Protein 2CF5 (pdb70)

B-factor: mean 40.75, std 18.18, range [2.0, 100.0]

GO terms:
  GO:0050268 coniferyl-alcohol dehydrogenase activity (F, EXP)
  GO:0045551 cinnamyl-alcohol dehydrogenase activity (F, IDA)
  GO:0009809 lignin biosynthetic process (P, IGI)
  GO:0005829 cytosol (C, HDA)
  GO:0009809 lignin biosynthetic process (P, IMP)
  GO:0045551 cinnamyl-alcohol dehydrogenase activity (F, IMP)
  GO:0009809 lignin biosynthetic process (P, TAS)

InterPro domains:
  IPR002328 Alcohol dehydrogenase, zinc-type, conserved site [PS00059] (68-82)
  IPR011032 GroES-like superfamily [SSF50129] (16-181)
  IPR013149 Alcohol dehydrogenase-like, C-terminal [PF00107] (191-314)
  IPR013154 Alcohol dehydrogenase-like, N-terminal [PF08240] (33-151)
  IPR020843 Enoylreductase domain [SM00829] (20-348)
  IPR036291 NAD(P)-binding domain superfamily [SSF51735] (155-318)
  IPR047109 Cinnamyl alcohol dehydrogenase-like [PTHR42683] (7-352)
  IPR047109 Cinnamyl alcohol dehydrogenase-like [cd05283] (11-349)

Solvent-accessible surface area: 14975 Å² total; per-residue (Å²): 81,26,180,98,16,11,0,39,0,0,111,66,82,60,2,91,6,43,54,48,39,22,53,23,38,115,27,21,73,69,11,0,23,0,69,0,27,3,0,0,0,12,65,51,0,9,77,32,0,51,32,92,73,60,138,16,102,60,52,1,0,0,0,4,2,3,0,0,45,0,60,87,44,6,103,84,14,99,115,8,90,76,37,34,74,0,0,3,3,13,8,13,4,16,50,47,60,29,57,29,10,136,154,53,48,2,2,90,0,100,131,50,16,84,10,8,28,47,77,24,136,73,52,66,87,13,26,2,1,0,0,44,15,15,11,2,44,21,66,3,6,5,100,14,10,170,68,25,41,37,43,36,0,0,1,4,5,18,8,0,5,15,0,14,4,0,1,38,134,39,50,7,85,104,98,56,14,71,0,0,1,10,19,17,49,17,34,0,10,3,1,0,32,0,1,79,26,10,38,5,61,0,3,0,0,26,94,46,99,172,70,72,96,14,0,59,137,48,14,30,10,46,65,0,1,28,17,95,58,134,66,62,14,67,133,22,50,90,25,0,29,0,0,0,0,13,31,86,97,82,30,59,3,40,57,28,2,47,2,0,72,109,60,0,41,0,0,34,28,15,130,28,141,81,113,43,128,89,105,73,74,54,33,140,122,5,167,18,51,55,30,41,22,55,26,6,0,26,82,13,1,97,74,0,0,94,10,3,88,140,101,55,24,65,4,82,35,51,73,14,110,4,114,74,0,30,59,0,5,86,43,0,91,138,106,70,18,122,34,26,1,0,0,35,1,92,14,75,15,174,64,125

Organism: Arabidopsis thaliana (NCBI:txid3702)

Radius of gyration: 20.42 Å; Cα contacts (8 Å, |Δi|>4): 835; chains: 1; bounding box: 40×41×63 Å

Nearest PDB structures (foldseek):
  2cf6-assembly1_A  TM=9.897E-01  e=9.961E-69  Arabidopsis thaliana
  5z0c-assembly1_A-2  TM=9.653E-01  e=6.390E-53  Persicaria minor
  1yqd-assembly1_A  TM=9.465E-01  e=3.315E-52  Populus tremuloides
  6k3g-assembly1_B  TM=9.498E-01  e=3.018E-50  Catharanthus roseus
  8b1v-assembly1_A  TM=9.585E-01  e=2.399E-49  Tabernanthe iboga

CATH classification: 3.90.180.10 (+1 more: 3.40.50.720)

Sequence (352 aa):
AERKTTGWAARDPSGILSPYTYTLRETGPEDVNIRIICCGICHTDLHQTKNDLGMSNYPMVPGHEVVGEVVEVGSDVSKFTVGDIVGVGCLVGCCGGCSPCERDLEQYCPKKIWSYNDVYINGQPTQGGFAKATVVHQKFVVKIPEGMAVEQAAPLLCAGVTVYSPLSHFGLKQPGLRGGILGLGGVGHMGVKIAKAMGHHVTVISSSNKKREEALQDLGADDYVIGSDQAKMSELADSLDYVIDTVPVHHALEPYLSLLKLDGKLILMGVINNPLQFLTPLLMLGRKVITGSFIGSMKETEEMLEFCKEKGLSSIIEVVKMDYVNTAFERLEKNDVRYRFVVDVEGSNLDA

Structure (mmCIF, N/CA/C/O backbone):
data_2CF5
#
_entry.id   2CF5
#
_cell.length_a   54.220
_cell.length_b   54.220
_cell.length_c   312.990
_cell.angle_alpha   90.00
_cell.angle_beta   90.00
_cell.angle_gamma   90.00
#
_symmetry.space_group_name_H-M   'P 41 21 2'
#
loop_
_entity.id
_entity.type
_entity.pdbx_description
1 polymer 'CINNAMYL ALCOHOL DEHYDROGENASE'
2 non-polymer 'ZINC ION'
3 water water
#
loop_
_atom_site.group_PDB
_atom_site.id
_atom_site.type_symbol
_atom_site.label_atom_id
_atom_site.label_alt_id
_atom_site.label_comp_id
_atom_site.label_asym_id
_atom_site.label_entity_id
_atom_site.label_seq_id
_atom_site.pdbx_PDB_ins_code
_atom_site.Cartn_x
_atom_site.Cartn_y
_atom_site.Cartn_z
_atom_site.occupancy
_atom_site.B_iso_or_equiv
_atom_site.auth_seq_id
_atom_site.auth_comp_id
_atom_site.auth_asym_id
_atom_site.auth_atom_id
_atom_site.pdbx_PDB_model_num
ATOM 1 N N . ALA A 1 6 ? 56.091 46.997 124.602 1.00 74.46 6 ALA A N 1
ATOM 2 C CA . ALA A 1 6 ? 55.051 47.831 124.027 1.00 71.67 6 ALA A CA 1
ATOM 3 C C . ALA A 1 6 ? 53.726 47.733 124.766 1.00 68.88 6 ALA A C 1
ATOM 4 O O . ALA A 1 6 ? 53.667 47.729 125.997 1.00 71.66 6 ALA A O 1
ATOM 5 N N . GLU A 1 7 ? 52.651 47.685 123.983 1.00 63.62 7 GLU A N 1
ATOM 6 C CA . GLU A 1 7 ? 51.314 47.583 124.524 1.00 63.16 7 GLU A CA 1
ATOM 7 C C . GLU A 1 7 ? 50.684 46.251 124.184 1.00 65.53 7 GLU A C 1
ATOM 8 O O . GLU A 1 7 ? 50.109 46.065 123.111 1.00 72.14 7 GLU A O 1
ATOM 9 N N . ARG A 1 8 ? 50.834 45.329 125.137 1.00 61.38 8 ARG A N 1
ATOM 10 C CA . ARG A 1 8 ? 50.292 43.979 125.129 1.00 56.93 8 ARG A CA 1
ATOM 11 C C . ARG A 1 8 ? 50.901 42.979 124.162 1.00 51.10 8 ARG A C 1
ATOM 12 O O . ARG A 1 8 ? 51.690 43.292 123.274 1.00 51.83 8 ARG A O 1
ATOM 20 N N . LYS A 1 9 ? 50.520 41.729 124.427 1.00 44.17 9 LYS A N 1
ATOM 21 C CA . LYS A 1 9 ? 50.970 40.555 123.716 1.00 41.20 9 LYS A CA 1
ATOM 22 C C . LYS A 1 9 ? 50.001 39.848 122.784 1.00 39.88 9 LYS A C 1
ATOM 23 O O . LYS A 1 9 ? 48.783 39.856 122.965 1.00 41.35 9 LYS A O 1
ATOM 29 N N . THR A 1 10 ? 50.599 39.225 121.763 1.00 33.49 10 THR A N 1
ATOM 30 C CA . THR A 1 10 ? 49.872 38.332 120.884 1.00 31.74 10 THR A CA 1
ATOM 31 C C . THR A 1 10 ? 50.656 37.049 120.735 1.00 28.84 10 THR A C 1
ATOM 32 O O . THR A 1 10 ? 51.857 36.950 120.997 1.00 32.91 10 THR A O 1
ATOM 36 N N . THR A 1 11 ? 49.862 36.051 120.382 1.00 26.97 11 THR A N 1
ATOM 37 C CA . THR A 1 11 ? 50.348 34.746 120.011 1.00 31.58 11 THR A CA 1
ATOM 38 C C . THR A 1 11 ? 49.930 34.547 118.559 1.00 34.05 11 THR A C 1
ATOM 39 O O . THR A 1 11 ? 48.868 34.952 118.083 1.00 38.02 11 THR A O 1
ATOM 43 N N . GLY A 1 12 ? 50.884 33.954 117.864 1.00 31.69 12 GLY A N 1
ATOM 44 C CA . GLY A 1 12 ? 50.746 33.594 116.477 1.00 33.26 12 GLY A CA 1
ATOM 45 C C . GLY A 1 12 ? 51.671 32.432 116.193 1.00 32.42 12 GLY A C 1
ATOM 46 O O . GLY A 1 12 ? 52.435 32.049 117.073 1.00 32.89 12 GLY A O 1
ATOM 47 N N . TRP A 1 13 ? 51.658 31.843 114.992 1.00 29.92 13 TRP A N 1
ATOM 48 C CA . TRP A 1 13 ? 52.495 30.677 114.744 1.00 31.52 13 TRP A CA 1
ATOM 49 C C . TRP A 1 13 ? 53.751 30.993 113.947 1.00 30.62 13 TRP A C 1
ATOM 50 O O . TRP A 1 13 ? 53.685 31.435 112.807 1.00 36.05 13 TRP A O 1
ATOM 61 N N . ALA A 1 14 ? 54.919 30.786 114.552 1.00 32.90 14 ALA A N 1
ATOM 62 C CA . ALA A 1 14 ? 56.166 31.105 113.887 1.00 29.67 14 ALA A CA 1
ATOM 63 C C . ALA A 1 14 ? 56.987 29.916 113.476 1.00 30.70 14 ALA A C 1
ATOM 64 O O . ALA A 1 14 ? 56.875 28.806 113.993 1.00 33.37 14 ALA A O 1
ATOM 66 N N . ALA A 1 15 ? 57.810 30.240 112.485 1.00 28.95 15 ALA A N 1
ATOM 67 C CA . ALA A 1 15 ? 58.847 29.368 111.970 1.00 22.35 15 ALA A CA 1
ATOM 68 C C . ALA A 1 15 ? 60.133 29.745 112.706 1.00 22.71 15 ALA A C 1
ATOM 69 O O . ALA A 1 15 ? 60.380 30.934 112.939 1.00 23.29 15 ALA A O 1
ATOM 71 N N . ARG A 1 16 ? 60.986 28.805 113.111 1.00 22.67 16 ARG A N 1
ATOM 72 C CA . ARG A 1 16 ? 62.182 29.227 113.820 1.00 33.22 16 ARG A CA 1
ATOM 73 C C . ARG A 1 16 ? 63.531 28.667 113.360 1.00 41.01 16 ARG A C 1
ATOM 74 O O . ARG A 1 16 ? 64.587 28.942 113.940 1.00 43.25 16 ARG A O 1
ATOM 82 N N . ASP A 1 17 ? 63.486 27.942 112.228 1.00 43.62 17 ASP A N 1
ATOM 83 C CA . ASP A 1 17 ? 64.651 27.441 111.494 1.00 41.84 17 ASP A CA 1
ATOM 84 C C . ASP A 1 17 ? 64.296 27.245 110.019 1.00 37.51 17 ASP A C 1
ATOM 85 O O . ASP A 1 17 ? 63.118 27.340 109.664 1.00 33.91 17 ASP A O 1
ATOM 90 N N . PRO A 1 18 ? 65.232 27.014 109.093 1.00 38.14 18 PRO A N 1
ATOM 91 C CA . PRO A 1 18 ? 64.928 26.642 107.715 1.00 36.76 18 PRO A CA 1
ATOM 92 C C . PRO A 1 18 ? 64.040 25.432 107.462 1.00 36.86 18 PRO A C 1
ATOM 93 O O . PRO A 1 18 ? 63.708 25.190 106.300 1.00 39.95 18 PRO A O 1
ATOM 97 N N . SER A 1 19 ? 63.610 24.669 108.486 1.00 31.99 19 SER A N 1
ATOM 98 C CA . SER A 1 19 ? 62.651 23.592 108.262 1.00 30.80 19 SER A CA 1
ATOM 99 C C . SER A 1 19 ? 61.234 24.137 108.059 1.00 30.55 19 SER A C 1
ATOM 100 O O . SER A 1 19 ? 60.342 23.438 107.572 1.00 33.75 19 SER A O 1
ATOM 103 N N . GLY A 1 20 ? 61.018 25.387 108.498 1.00 26.77 20 GLY A N 1
ATOM 104 C CA . GLY A 1 20 ? 59.791 26.127 108.258 1.00 20.85 20 GLY A CA 1
ATOM 105 C C . GLY A 1 20 ? 58.533 25.614 108.919 1.00 19.91 20 GLY A C 1
ATOM 106 O O . GLY A 1 20 ? 57.427 26.044 108.592 1.00 14.62 20 GLY A O 1
ATOM 107 N N . ILE A 1 21 ? 58.694 24.674 109.848 1.00 19.01 21 ILE A N 1
ATOM 108 C CA . ILE A 1 21 ? 57.577 24.154 110.616 1.00 23.15 21 ILE A CA 1
ATOM 109 C C . ILE A 1 21 ? 57.091 25.223 111.596 1.00 27.74 21 ILE A C 1
ATOM 110 O O . ILE A 1 21 ? 57.867 25.773 112.385 1.00 31.47 21 ILE A O 1
ATOM 115 N N . LEU A 1 22 ? 55.786 25.521 111.514 1.00 30.17 22 LEU A N 1
ATOM 116 C CA . LEU A 1 22 ? 55.125 26.517 112.355 1.00 25.61 22 LEU A CA 1
ATOM 117 C C . LEU A 1 22 ? 54.521 25.932 113.645 1.00 29.27 22 LEU A C 1
ATOM 118 O O . LEU A 1 22 ? 53.815 24.918 113.672 1.00 30.24 22 LEU A O 1
ATOM 123 N N . SER A 1 23 ? 54.824 26.599 114.758 1.00 31.27 23 SER A N 1
ATOM 124 C CA . SER A 1 23 ? 54.375 26.239 116.097 1.00 28.58 23 SER A CA 1
ATOM 125 C C . SER A 1 23 ? 54.140 27.545 116.832 1.00 24.07 23 SER A C 1
ATOM 126 O O . SER A 1 23 ? 54.803 28.516 116.460 1.00 27.51 23 SER A O 1
ATOM 129 N N . PRO A 1 24 ? 53.241 27.685 117.837 1.00 23.23 24 PRO A N 1
ATOM 130 C CA . PRO A 1 24 ? 52.907 28.965 118.468 1.00 17.84 24 PRO A CA 1
ATOM 131 C C . PRO A 1 24 ? 54.108 29.666 119.062 1.00 16.52 24 PRO A C 1
ATOM 132 O O . PRO A 1 24 ? 55.066 29.055 119.532 1.00 18.36 24 PRO A O 1
ATOM 136 N N . TYR A 1 25 ? 54.024 30.980 118.951 1.00 17.14 25 TYR A N 1
ATOM 137 C CA . TYR A 1 25 ? 55.045 31.911 119.361 1.00 15.82 25 TYR A CA 1
ATOM 138 C C . TYR A 1 25 ? 54.339 33.146 119.879 1.00 20.29 25 TYR A C 1
ATOM 139 O O . TYR A 1 25 ? 53.455 33.711 119.232 1.00 21.22 25 TYR A O 1
ATOM 148 N N . THR A 1 26 ? 54.750 33.572 121.075 1.00 24.54 26 THR A N 1
ATOM 149 C CA . THR A 1 26 ? 54.156 34.747 121.688 1.00 20.46 26 THR A CA 1
ATOM 150 C C . THR A 1 26 ? 55.188 35.859 121.674 1.00 20.03 26 THR A C 1
ATOM 151 O O . THR A 1 26 ? 56.402 35.658 121.822 1.00 22.28 26 THR A O 1
ATOM 155 N N . TYR A 1 27 ? 54.651 37.047 121.419 1.00 13.53 27 TYR A N 1
ATOM 156 C CA . TYR A 1 27 ? 55.461 38.235 121.255 1.00 16.99 27 TYR A CA 1
ATOM 157 C C . TYR A 1 27 ? 54.693 39.487 121.629 1.00 18.09 27 TYR A C 1
ATOM 158 O O . TYR A 1 27 ? 53.479 39.405 121.814 1.00 18.42 27 TYR A O 1
ATOM 167 N N . THR A 1 28 ? 55.399 40.630 121.734 1.00 24.41 28 THR A N 1
ATOM 168 C CA . THR A 1 28 ? 54.828 41.930 122.107 1.00 31.81 28 THR A CA 1
ATOM 169 C C . THR A 1 28 ? 54.606 42.830 120.898 1.00 28.44 28 THR A C 1
ATOM 170 O O . THR A 1 28 ? 55.516 43.044 120.100 1.00 28.24 28 THR A O 1
ATOM 174 N N . LEU A 1 29 ? 53.398 43.379 120.757 1.00 27.74 29 LEU A N 1
ATOM 175 C CA . LEU A 1 29 ? 53.115 44.348 119.705 1.00 29.46 29 LEU A CA 1
ATOM 176 C C . LEU A 1 29 ? 53.448 45.737 120.236 1.00 33.19 29 LEU A C 1
ATOM 177 O O . LEU A 1 29 ? 53.521 45.967 121.451 1.00 36.90 29 LEU A O 1
ATOM 182 N N . ARG A 1 30 ? 53.635 46.678 119.305 1.00 29.70 30 ARG A N 1
ATOM 183 C CA . ARG A 1 30 ? 53.916 48.031 119.705 1.00 28.79 30 ARG A CA 1
ATOM 184 C C . ARG A 1 30 ? 52.654 48.732 120.165 1.00 30.50 30 ARG A C 1
ATOM 185 O O . ARG A 1 30 ? 51.510 48.277 120.045 1.00 30.48 30 ARG A O 1
ATOM 193 N N . GLU A 1 31 ? 52.972 49.856 120.795 1.00 35.45 31 GLU A N 1
ATOM 194 C CA . GLU A 1 31 ? 51.981 50.776 121.308 1.00 38.14 31 GLU A CA 1
ATOM 195 C C . GLU A 1 31 ? 51.455 51.465 120.065 1.00 37.59 31 GLU A C 1
ATOM 196 O O . GLU A 1 31 ? 52.217 51.817 119.153 1.00 31.28 31 GLU A O 1
ATOM 202 N N . THR A 1 32 ? 50.131 51.593 120.010 1.00 35.52 32 THR A N 1
ATOM 203 C CA . THR A 1 32 ? 49.521 52.267 118.891 1.00 29.55 32 THR A CA 1
ATOM 204 C C . THR A 1 32 ? 49.916 53.732 118.997 1.00 29.10 32 THR A C 1
ATOM 205 O O . THR A 1 32 ? 49.465 54.499 119.850 1.00 36.08 32 THR A O 1
ATOM 209 N N . GLY A 1 33 ? 50.905 54.030 118.144 1.00 28.67 33 GLY A N 1
ATOM 210 C CA . GLY A 1 33 ? 51.474 55.362 117.972 1.00 26.26 33 GLY A CA 1
ATOM 211 C C . GLY A 1 33 ? 50.507 56.283 117.248 1.00 22.68 33 GLY A C 1
ATOM 212 O O . GLY A 1 33 ? 49.460 55.814 116.810 1.00 27.62 33 GLY A O 1
ATOM 213 N N . PRO A 1 34 ? 50.765 57.580 117.066 1.00 26.20 34 PRO A N 1
ATOM 214 C CA . PRO A 1 34 ? 49.815 58.529 116.483 1.00 24.95 34 PRO A CA 1
ATOM 215 C C . PRO A 1 34 ? 49.274 58.194 115.089 1.00 28.16 34 PRO A C 1
ATOM 216 O O . PRO A 1 34 ? 48.096 58.386 114.796 1.00 26.68 34 PRO A O 1
ATOM 220 N N . GLU A 1 35 ? 50.104 57.605 114.232 1.00 29.49 35 GLU A N 1
ATOM 221 C CA . GLU A 1 35 ? 49.695 57.261 112.882 1.00 35.27 35 GLU A CA 1
ATOM 222 C C . GLU A 1 35 ? 49.284 55.807 112.721 1.00 36.58 35 GLU A C 1
ATOM 223 O O . GLU A 1 35 ? 48.767 55.423 111.673 1.00 38.17 35 GLU A O 1
ATOM 229 N N . ASP A 1 36 ? 49.520 54.981 113.746 1.00 35.89 36 ASP A N 1
ATOM 230 C CA . ASP A 1 36 ? 49.244 53.553 113.713 1.00 34.95 36 ASP A CA 1
ATOM 231 C C . ASP A 1 36 ? 47.785 53.147 113.847 1.00 33.57 36 ASP A C 1
ATOM 232 O O . ASP A 1 36 ? 46.929 53.897 114.309 1.00 36.44 36 ASP A O 1
ATOM 237 N N . VAL A 1 37 ? 47.510 51.927 113.388 1.00 26.20 37 VAL A N 1
ATOM 238 C CA . VAL A 1 37 ? 46.190 51.326 113.399 1.00 20.89 37 VAL A CA 1
ATOM 239 C C . VAL A 1 37 ? 46.351 49.913 113.969 1.00 24.98 37 VAL A C 1
ATOM 240 O O . VAL A 1 37 ? 47.166 49.145 113.455 1.00 29.54 37 VAL A O 1
ATOM 244 N N . ASN A 1 38 ? 45.594 49.539 115.010 1.00 21.20 38 ASN A N 1
ATOM 245 C CA . ASN A 1 38 ? 45.664 48.213 115.629 1.00 21.42 38 ASN A CA 1
ATOM 246 C C . ASN A 1 38 ? 44.489 47.353 115.173 1.00 18.79 38 ASN A C 1
ATOM 247 O O . ASN A 1 38 ? 43.310 47.699 115.275 1.00 17.61 38 ASN A O 1
ATOM 252 N N . ILE A 1 39 ? 44.866 46.186 114.660 1.00 16.55 39 ILE A N 1
ATOM 253 C CA . ILE A 1 39 ? 43.953 45.325 113.925 1.00 21.07 39 ILE A CA 1
ATOM 254 C C . ILE A 1 39 ? 43.804 43.959 114.569 1.00 18.46 39 ILE A C 1
ATOM 255 O O . ILE A 1 39 ? 44.778 43.353 115.002 1.00 20.04 39 ILE A O 1
ATOM 260 N N . ARG A 1 40 ? 42.564 43.474 114.603 1.00 20.92 40 ARG A N 1
ATOM 261 C CA . ARG A 1 40 ? 42.268 42.136 115.069 1.00 20.10 40 ARG A CA 1
ATOM 262 C C . ARG A 1 40 ? 41.982 41.278 113.836 1.00 23.20 40 ARG A C 1
ATOM 263 O O . ARG A 1 40 ? 40.897 41.294 113.254 1.00 28.07 40 ARG A O 1
ATOM 271 N N . ILE A 1 41 ? 42.999 40.502 113.479 1.00 15.42 41 ILE A N 1
ATOM 272 C CA . ILE A 1 41 ? 43.036 39.649 112.316 1.00 15.91 41 ILE A CA 1
ATOM 273 C C . ILE A 1 41 ? 41.954 38.570 112.281 1.00 25.45 41 ILE A C 1
ATOM 274 O O . ILE A 1 41 ? 41.900 37.720 113.168 1.00 28.38 41 ILE A O 1
ATOM 279 N N . ILE A 1 42 ? 41.074 38.607 111.257 1.00 27.18 42 ILE A N 1
ATOM 280 C CA . ILE A 1 42 ? 39.986 37.644 111.029 1.00 18.49 42 ILE A CA 1
ATOM 281 C C . ILE A 1 42 ? 40.470 36.430 110.251 1.00 23.95 42 ILE A C 1
ATOM 282 O O . ILE A 1 42 ? 40.214 35.279 110.617 1.00 25.52 42 ILE A O 1
ATOM 287 N N . CYS A 1 43 ? 41.125 36.713 109.121 1.00 22.41 43 CYS A N 1
ATOM 288 C CA . CYS A 1 43 ? 41.739 35.679 108.303 1.00 19.24 43 CYS A CA 1
ATOM 289 C C . CYS A 1 43 ? 42.973 36.208 107.577 1.00 19.06 43 CYS A C 1
ATOM 290 O O . CYS A 1 43 ? 43.178 37.419 107.407 1.00 13.11 43 CYS A O 1
ATOM 293 N N . CYS A 1 44 ? 43.836 35.244 107.222 1.00 17.55 44 CYS A N 1
ATOM 294 C CA . CYS A 1 44 ? 45.073 35.509 106.509 1.00 19.16 44 CYS A CA 1
ATOM 295 C C . CYS A 1 44 ? 45.283 34.474 105.414 1.00 22.95 44 CYS A C 1
ATOM 296 O O . CYS A 1 44 ? 45.113 33.274 105.628 1.00 21.23 44 CYS A O 1
ATOM 299 N N . GLY A 1 45 ? 45.667 34.952 104.226 1.00 24.04 45 GLY A N 1
ATOM 300 C CA . GLY A 1 45 ? 45.935 34.094 103.094 1.00 23.25 45 GLY A CA 1
ATOM 301 C C . GLY A 1 45 ? 47.368 33.587 103.047 1.00 26.14 45 GLY A C 1
ATOM 302 O O . GLY A 1 45 ? 48.337 34.197 103.520 1.00 28.46 45 GLY A O 1
ATOM 303 N N . ILE A 1 46 ? 47.431 32.401 102.440 1.00 26.57 46 ILE A N 1
ATOM 304 C CA . ILE A 1 46 ? 48.683 31.712 102.199 1.00 27.36 46 ILE A CA 1
ATOM 305 C C . ILE A 1 46 ? 48.969 31.766 100.700 1.00 29.98 46 ILE A C 1
ATOM 306 O O . ILE A 1 46 ? 48.075 31.690 99.857 1.00 34.63 46 ILE A O 1
ATOM 311 N N . CYS A 1 47 ? 50.246 31.990 100.399 1.00 29.30 47 CYS A N 1
ATOM 312 C CA . CYS A 1 47 ? 50.806 31.952 99.061 1.00 24.61 47 CYS A CA 1
ATOM 313 C C . CYS A 1 47 ? 52.285 31.671 99.232 1.00 25.94 47 CYS A C 1
ATOM 314 O O . CYS A 1 47 ? 52.889 31.946 100.272 1.00 30.70 47 CYS A O 1
ATOM 317 N N . HIS A 1 48 ? 52.883 31.220 98.138 1.00 23.59 48 HIS A N 1
ATOM 318 C CA . HIS A 1 48 ? 54.287 30.842 98.066 1.00 22.89 48 HIS A CA 1
ATOM 319 C C . HIS A 1 48 ? 55.331 31.738 98.704 1.00 19.09 48 HIS A C 1
ATOM 320 O O . HIS A 1 48 ? 56.355 31.189 99.101 1.00 23.21 48 HIS A O 1
ATOM 327 N N . THR A 1 49 ? 55.145 33.055 98.885 1.00 14.01 49 THR A N 1
ATOM 328 C CA . THR A 1 49 ? 56.153 33.877 99.567 1.00 17.02 49 THR A CA 1
ATOM 329 C C . THR A 1 49 ? 56.361 33.319 100.964 1.00 18.11 49 THR A C 1
ATOM 330 O O . THR A 1 49 ? 57.479 33.049 101.394 1.00 26.25 49 THR A O 1
ATOM 334 N N . ASP A 1 50 ? 55.221 33.052 101.604 1.00 19.28 50 ASP A N 1
ATOM 335 C CA . ASP A 1 50 ? 55.151 32.454 102.917 1.00 15.54 50 ASP A CA 1
ATOM 336 C C . ASP A 1 50 ? 55.857 31.133 102.907 1.00 19.46 50 ASP A C 1
ATOM 337 O O . ASP A 1 50 ? 56.609 30.882 103.828 1.00 28.39 50 ASP A O 1
ATOM 342 N N . LEU A 1 51 ? 55.739 30.336 101.846 1.00 29.06 51 LEU A N 1
ATOM 343 C CA . LEU A 1 51 ? 56.422 29.057 101.734 1.00 28.21 51 LEU A CA 1
ATOM 344 C C . LEU A 1 51 ? 57.925 29.238 101.527 1.00 32.29 51 LEU A C 1
ATOM 345 O O . LEU A 1 51 ? 58.713 28.396 101.970 1.00 37.71 51 LEU A O 1
ATOM 350 N N . HIS A 1 52 ? 58.334 30.350 100.894 1.00 29.95 52 HIS A N 1
ATOM 351 C CA . HIS A 1 52 ? 59.740 30.622 100.630 1.00 32.30 52 HIS A CA 1
ATOM 352 C C . HIS A 1 52 ? 60.516 31.197 101.790 1.00 31.45 52 HIS A C 1
ATOM 353 O O . HIS A 1 52 ? 61.571 30.665 102.117 1.00 34.66 52 HIS A O 1
ATOM 360 N N . GLN A 1 53 ? 60.027 32.267 102.430 1.00 30.26 53 GLN A N 1
ATOM 361 C CA . GLN A 1 53 ? 60.677 32.866 103.595 1.00 24.65 53 GLN A CA 1
ATOM 362 C C . GLN A 1 53 ? 60.755 31.882 104.771 1.00 21.81 53 GLN A C 1
ATOM 363 O O . GLN A 1 53 ? 61.754 31.813 105.480 1.00 20.89 53 GLN A O 1
ATOM 369 N N . THR A 1 54 ? 59.685 31.092 104.958 1.00 24.31 54 THR A N 1
ATOM 370 C CA . THR A 1 54 ? 59.535 30.044 105.967 1.00 25.50 54 THR A CA 1
ATOM 371 C C . THR A 1 54 ? 60.707 29.089 106.002 1.00 30.73 54 THR A C 1
ATOM 372 O O . THR A 1 54 ? 61.413 28.984 107.003 1.00 32.04 54 THR A O 1
ATOM 376 N N . LYS A 1 55 ? 60.918 28.449 104.847 1.00 32.76 55 LYS A N 1
ATOM 377 C CA . LYS A 1 55 ? 61.957 27.454 104.670 1.00 33.15 55 LYS A CA 1
ATOM 378 C C . LYS A 1 55 ? 63.288 28.064 104.277 1.00 31.84 55 LYS A C 1
ATOM 379 O O . LYS A 1 55 ? 64.191 27.344 103.865 1.00 33.79 55 LYS A O 1
ATOM 385 N N . ASN A 1 56 ? 63.400 29.389 104.446 1.00 36.08 56 ASN A N 1
ATOM 386 C CA . ASN A 1 56 ? 64.540 30.239 104.128 1.00 40.7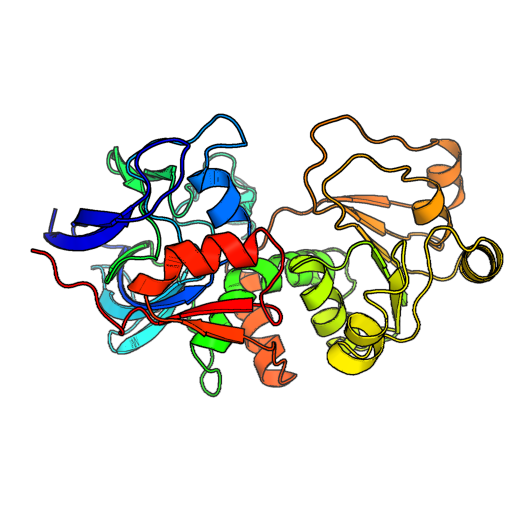0 56 ASN A CA 1
ATOM 387 C C . ASN A 1 56 ? 64.667 30.424 102.621 1.00 47.03 56 ASN A C 1
ATOM 388 O O . ASN A 1 56 ? 64.387 31.527 102.161 1.00 53.49 56 ASN A O 1
ATOM 393 N N . ASP A 1 57 ? 65.030 29.390 101.840 1.00 48.35 57 ASP A N 1
ATOM 394 C CA . ASP A 1 57 ? 65.156 29.392 100.379 1.00 44.41 57 ASP A CA 1
ATOM 395 C C . ASP A 1 57 ? 65.986 30.499 99.774 1.00 45.30 57 ASP A C 1
ATOM 396 O O . ASP A 1 57 ? 67.076 30.231 99.269 1.00 50.72 57 ASP A O 1
ATOM 401 N N . LEU A 1 58 ? 65.507 31.744 99.825 1.00 40.90 58 LEU A N 1
ATOM 402 C CA . LEU A 1 58 ? 66.237 32.891 99.328 1.00 39.14 58 LEU A CA 1
ATOM 403 C C . LEU A 1 58 ? 67.477 33.254 100.149 1.00 37.38 58 LEU A C 1
ATOM 404 O O . LEU A 1 58 ? 68.108 34.292 99.945 1.00 38.12 58 LEU A O 1
ATOM 409 N N . GLY A 1 59 ? 67.855 32.378 101.090 1.00 39.81 59 GLY A N 1
ATOM 410 C CA . GLY A 1 59 ? 69.045 32.502 101.928 1.00 43.17 59 GLY A CA 1
ATOM 411 C C . GLY A 1 59 ? 69.054 33.656 102.925 1.00 41.60 59 GLY A C 1
ATOM 412 O O . GLY A 1 59 ? 70.102 33.950 103.506 1.00 45.08 59 GLY A O 1
ATOM 413 N N . MET A 1 60 ? 67.914 34.314 103.171 1.00 39.01 60 MET A N 1
ATOM 414 C CA . MET A 1 60 ? 67.893 35.492 104.021 1.00 39.08 60 MET A CA 1
ATOM 415 C C . MET A 1 60 ? 66.813 35.578 105.109 1.00 36.54 60 MET A C 1
ATOM 416 O O . MET A 1 60 ? 66.394 36.671 105.502 1.00 37.14 60 MET A O 1
ATOM 421 N N . SER A 1 61 ? 66.354 34.451 105.660 1.00 32.28 61 SER A N 1
ATOM 422 C CA . SER A 1 61 ? 65.322 34.475 106.679 1.00 27.82 61 SER A CA 1
ATOM 423 C C . SER A 1 61 ? 65.845 34.656 108.087 1.00 29.28 61 SER A C 1
ATOM 424 O O . SER A 1 61 ? 66.825 34.048 108.517 1.00 33.65 61 SER A O 1
ATOM 427 N N . ASN A 1 62 ? 65.160 35.569 108.770 1.00 28.83 62 ASN A N 1
ATOM 428 C CA . ASN A 1 62 ? 65.432 35.867 110.152 1.00 29.99 62 ASN A CA 1
ATOM 429 C C . ASN A 1 62 ? 64.274 35.355 110.971 1.00 34.07 62 ASN A C 1
ATOM 430 O O . ASN A 1 62 ? 63.112 35.735 110.789 1.00 36.48 62 ASN A O 1
ATOM 435 N N . TYR A 1 63 ? 64.680 34.488 111.901 1.00 32.74 63 TYR A N 1
ATOM 436 C CA . TYR A 1 63 ? 63.787 33.786 112.812 1.00 33.85 63 TYR A CA 1
ATOM 437 C C . TYR A 1 63 ? 63.744 34.294 114.271 1.00 34.18 63 TYR A C 1
ATOM 438 O O . TYR A 1 63 ? 64.734 34.886 114.721 1.00 30.92 63 TYR A O 1
ATOM 447 N N . PRO A 1 64 ? 62.670 34.120 115.078 1.00 28.87 64 PRO A N 1
ATOM 448 C CA . PRO A 1 64 ? 61.405 33.465 114.730 1.00 29.92 64 PRO A CA 1
ATOM 449 C C . PRO A 1 64 ? 60.563 34.271 113.746 1.00 33.26 64 PRO A C 1
ATOM 450 O O . PRO A 1 64 ? 60.495 35.504 113.786 1.00 30.18 64 PRO A O 1
ATOM 454 N N . MET A 1 65 ? 59.921 33.537 112.841 1.00 32.97 65 MET A N 1
ATOM 455 C CA . MET A 1 65 ? 59.223 34.190 111.766 1.00 32.30 65 MET A CA 1
ATOM 456 C C . MET A 1 65 ? 57.772 33.783 111.627 1.00 27.21 65 MET A C 1
ATOM 457 O O . MET A 1 65 ? 57.465 32.630 111.341 1.00 28.59 65 MET A O 1
ATOM 462 N N . VAL A 1 66 ? 56.891 34.754 111.866 1.00 21.22 66 VAL A N 1
ATOM 463 C CA . VAL A 1 66 ? 55.454 34.603 111.672 1.00 25.84 66 VAL A CA 1
ATOM 464 C C . VAL A 1 66 ? 55.131 35.068 110.246 1.00 25.49 66 VAL A C 1
ATOM 465 O O . VAL A 1 66 ? 55.256 36.256 109.923 1.00 23.00 66 VAL A O 1
ATOM 469 N N . PRO A 1 67 ? 54.725 34.169 109.351 1.00 20.89 67 PRO A N 1
ATOM 470 C CA . PRO A 1 67 ? 54.346 34.507 107.991 1.00 21.61 67 PRO A CA 1
ATOM 471 C C . PRO A 1 67 ? 52.989 35.214 107.900 1.00 29.79 67 PRO A C 1
ATOM 472 O O . PRO A 1 67 ? 52.459 35.736 108.891 1.00 26.27 67 PRO A O 1
ATOM 476 N N . GLY A 1 68 ? 52.420 35.245 106.682 1.00 31.43 68 GLY A N 1
ATOM 477 C CA . GLY A 1 68 ? 51.120 35.841 106.400 1.00 27.51 68 GLY A CA 1
ATOM 478 C C . GLY A 1 68 ? 51.211 37.297 105.991 1.00 28.80 68 GLY A C 1
ATOM 479 O O . GLY A 1 68 ? 51.556 38.141 106.815 1.00 32.48 68 GLY A O 1
ATOM 480 N N . HIS A 1 69 ? 50.900 37.618 104.726 1.00 26.80 69 HIS A N 1
ATOM 481 C CA . HIS A 1 69 ? 50.953 38.998 104.240 1.00 27.60 69 HIS A CA 1
ATOM 482 C C . HIS A 1 69 ? 49.745 39.432 103.411 1.00 26.08 69 HIS A C 1
ATOM 483 O O . HIS A 1 69 ? 49.740 40.457 102.735 1.00 27.84 69 HIS A O 1
ATOM 490 N N . GLU A 1 70 ? 48.694 38.625 103.514 1.00 25.06 70 GLU A N 1
ATOM 491 C CA . GLU A 1 70 ? 47.424 38.794 102.847 1.00 25.31 70 GLU A CA 1
ATOM 492 C C . GLU A 1 70 ? 46.401 38.938 103.963 1.00 26.49 70 GLU A C 1
ATOM 493 O O . GLU A 1 70 ? 45.462 38.150 104.096 1.00 32.17 70 GLU A O 1
ATOM 499 N N . VAL A 1 71 ? 46.587 39.977 104.779 1.00 28.08 71 VAL A N 1
ATOM 500 C CA . VAL A 1 71 ? 45.833 40.165 106.019 1.00 25.02 71 VAL A CA 1
ATOM 501 C C . VAL A 1 71 ? 44.527 40.917 105.955 1.00 25.41 71 VAL A C 1
ATOM 502 O O . VAL A 1 71 ? 44.493 42.002 105.403 1.00 29.29 71 VAL A O 1
ATOM 506 N N . VAL A 1 72 ? 43.449 40.360 106.507 1.00 27.48 72 VAL A N 1
ATOM 507 C CA . VAL A 1 72 ? 42.216 41.116 106.714 1.00 26.74 72 VAL A CA 1
ATOM 508 C C . VAL A 1 72 ? 41.649 40.854 108.118 1.00 25.36 72 VAL A C 1
ATOM 509 O O . VAL A 1 72 ? 41.437 39.727 108.577 1.00 25.94 72 VAL A O 1
ATOM 513 N N . GLY A 1 73 ? 41.434 41.978 108.791 1.00 17.10 73 GLY A N 1
ATOM 514 C CA . GLY A 1 73 ? 40.930 41.983 110.140 1.00 23.07 73 GLY A CA 1
ATOM 515 C C . GLY A 1 73 ? 40.090 43.203 110.479 1.00 26.44 73 GLY A C 1
ATOM 516 O O . GLY A 1 73 ? 39.514 43.830 109.593 1.00 26.26 73 GLY A O 1
ATOM 517 N N . GLU A 1 74 ? 40.058 43.555 111.781 1.00 27.85 74 GLU A N 1
ATOM 518 C CA . GLU A 1 74 ? 39.233 44.630 112.342 1.00 21.22 74 GLU A CA 1
ATOM 519 C C . GLU A 1 74 ? 39.985 45.694 113.111 1.00 21.27 74 GLU A C 1
ATOM 520 O O . GLU A 1 74 ? 40.788 45.372 113.989 1.00 27.96 74 GLU A O 1
ATOM 526 N N . VAL A 1 75 ? 39.733 46.979 112.843 1.00 24.36 75 VAL A N 1
ATOM 527 C CA . VAL A 1 75 ? 40.437 47.999 113.607 1.00 28.23 75 VAL A CA 1
ATOM 528 C C . VAL A 1 75 ? 39.784 48.052 114.971 1.00 34.27 75 VAL A C 1
ATOM 529 O O . VAL A 1 75 ? 38.584 48.282 115.140 1.00 39.41 75 VAL A O 1
ATOM 533 N N . VAL A 1 76 ? 40.595 47.662 115.947 1.00 29.27 76 VAL A N 1
ATOM 534 C CA . VAL A 1 76 ? 40.122 47.671 117.310 1.00 26.89 76 VAL A CA 1
ATOM 535 C C . VAL A 1 76 ? 40.568 48.937 118.016 1.00 29.76 76 VAL A C 1
ATOM 536 O O . VAL A 1 76 ? 39.920 49.409 118.950 1.00 33.41 76 VAL A O 1
ATOM 540 N N . GLU A 1 77 ? 41.644 49.542 117.528 1.00 25.79 77 GLU A N 1
ATOM 541 C CA . GLU A 1 77 ? 42.191 50.737 118.127 1.00 25.90 77 GLU A CA 1
ATOM 542 C C . GLU A 1 77 ? 42.859 51.547 117.033 1.00 20.20 77 GLU A C 1
ATOM 543 O O . GLU A 1 77 ? 43.431 50.987 116.102 1.00 24.22 77 GLU A O 1
ATOM 549 N N . VAL A 1 78 ? 42.776 52.869 117.097 1.00 20.73 78 VAL A N 1
ATOM 550 C CA . VAL A 1 78 ? 43.412 53.704 116.099 1.00 25.65 78 VAL A CA 1
ATOM 551 C C . VAL A 1 78 ? 44.193 54.849 116.714 1.00 29.73 78 VAL A C 1
ATOM 552 O O . VAL A 1 78 ? 43.687 55.585 117.562 1.00 31.06 78 VAL A O 1
ATOM 556 N N . GLY A 1 79 ? 45.439 55.012 116.244 1.00 30.60 79 GLY A N 1
ATOM 557 C CA . GLY A 1 79 ? 46.370 56.048 116.684 1.00 30.28 79 GLY A CA 1
ATOM 558 C C . GLY A 1 79 ? 45.797 57.450 116.796 1.00 34.09 79 GLY A C 1
ATOM 559 O O . GLY A 1 79 ? 44.742 57.781 116.260 1.00 36.99 79 GLY A O 1
ATOM 560 N N . SER A 1 80 ? 46.550 58.270 117.520 1.00 41.32 80 SER A N 1
ATOM 561 C CA . SER A 1 80 ? 46.204 59.650 117.858 1.00 49.35 80 SER A CA 1
ATOM 562 C C . SER A 1 80 ? 45.795 60.544 116.687 1.00 51.91 80 SER A C 1
ATOM 563 O O . SER A 1 80 ? 44.861 61.341 116.795 1.00 53.73 80 SER A O 1
ATOM 566 N N . ASP A 1 81 ? 46.488 60.389 115.554 1.00 49.90 81 ASP A N 1
ATOM 567 C CA . ASP A 1 81 ? 46.231 61.156 114.349 1.00 47.26 81 ASP A CA 1
ATOM 568 C C . ASP A 1 81 ? 45.281 60.510 113.348 1.00 44.71 81 ASP A C 1
ATOM 569 O O . ASP A 1 81 ? 44.536 61.257 112.715 1.00 47.19 81 ASP A O 1
ATOM 574 N N . VAL A 1 82 ? 45.223 59.173 113.179 1.00 40.07 82 VAL A N 1
ATOM 575 C CA . VAL A 1 82 ? 44.374 58.548 112.155 1.00 36.01 82 VAL A CA 1
ATOM 576 C C . VAL A 1 82 ? 42.893 58.856 112.286 1.00 40.42 82 VAL A C 1
ATOM 577 O O . VAL A 1 82 ? 42.307 58.949 113.363 1.00 42.91 82 VAL A O 1
ATOM 581 N N . SER A 1 83 ? 42.348 59.065 111.085 1.00 45.36 83 SER A N 1
ATOM 582 C CA . SER A 1 83 ? 40.961 59.454 110.891 1.00 44.49 83 SER A CA 1
ATOM 583 C C . SER A 1 83 ? 40.333 58.815 109.659 1.00 43.25 83 SER A C 1
ATOM 584 O O . SER A 1 83 ? 39.135 58.980 109.412 1.00 45.83 83 SER A O 1
ATOM 587 N N . LYS A 1 84 ? 41.135 58.108 108.852 1.00 42.29 84 LYS A N 1
ATOM 588 C CA . LYS A 1 84 ? 40.611 57.393 107.703 1.00 42.55 84 LYS A CA 1
ATOM 589 C C . LYS A 1 84 ? 39.749 56.288 108.288 1.00 41.30 84 LYS A C 1
ATOM 590 O O . LYS A 1 84 ? 38.569 56.137 107.976 1.00 43.56 84 LYS A O 1
ATOM 596 N N . PHE A 1 85 ? 40.379 55.603 109.245 1.00 38.92 85 PHE A N 1
ATOM 597 C CA . PHE A 1 85 ? 39.781 54.488 109.950 1.00 36.47 85 PHE A CA 1
ATOM 598 C C . PHE A 1 85 ? 39.161 54.842 111.301 1.00 35.59 85 PHE A C 1
ATOM 599 O O . PHE A 1 85 ? 39.657 55.603 112.147 1.00 29.83 85 PHE A O 1
ATOM 607 N N . THR A 1 86 ? 37.975 54.257 111.406 1.00 31.47 86 THR A N 1
ATOM 608 C CA . THR A 1 86 ? 37.147 54.313 112.592 1.00 30.18 86 THR A CA 1
ATOM 609 C C . THR A 1 86 ? 37.166 52.900 113.131 1.00 31.10 86 THR A C 1
ATOM 610 O O . THR A 1 86 ? 37.110 51.966 112.331 1.00 28.32 86 THR A O 1
ATOM 614 N N . VAL A 1 87 ? 37.258 52.722 114.463 1.00 29.28 87 VAL A N 1
ATOM 615 C CA . VAL A 1 87 ? 37.264 51.393 115.063 1.00 24.48 87 VAL A CA 1
ATOM 616 C C . VAL A 1 87 ? 35.987 50.650 114.678 1.00 19.85 87 VAL A C 1
ATOM 617 O O . VAL A 1 87 ? 34.908 51.229 114.653 1.00 25.17 87 VAL A O 1
ATOM 621 N N . GLY A 1 88 ? 36.105 49.377 114.318 1.00 15.13 88 GLY A N 1
ATOM 622 C CA . GLY A 1 88 ? 34.970 48.627 113.814 1.00 15.49 88 GLY A CA 1
ATOM 623 C C . GLY A 1 88 ? 35.157 48.265 112.339 1.00 17.08 88 GLY A C 1
ATOM 624 O O . GLY A 1 88 ? 34.695 47.202 111.923 1.00 16.44 88 GLY A O 1
ATOM 625 N N . ASP A 1 89 ? 35.831 49.127 111.545 1.00 19.81 89 ASP A N 1
ATOM 626 C CA . ASP A 1 89 ? 36.123 48.926 110.118 1.00 20.69 89 ASP A CA 1
ATOM 627 C C . ASP A 1 89 ? 36.916 47.682 109.746 1.00 21.18 89 ASP A C 1
ATOM 628 O O . ASP A 1 89 ? 38.046 47.513 110.222 1.00 26.85 89 ASP A O 1
ATOM 633 N N . ILE A 1 90 ? 36.360 46.814 108.884 1.00 19.08 90 ILE A N 1
ATOM 634 C CA . ILE A 1 90 ? 37.109 45.666 108.376 1.00 17.45 90 ILE A CA 1
ATOM 635 C C . ILE A 1 90 ? 38.116 46.187 107.359 1.00 22.68 90 ILE A C 1
ATOM 636 O O . ILE A 1 90 ? 37.784 46.802 106.345 1.00 26.87 90 ILE A O 1
ATOM 641 N N . VAL A 1 91 ? 39.385 46.007 107.715 1.00 24.01 91 VAL A N 1
ATOM 642 C CA . VAL A 1 91 ? 40.490 46.473 106.910 1.00 20.36 91 VAL A CA 1
ATOM 643 C C . VAL A 1 91 ? 41.405 45.325 106.506 1.00 24.20 91 VAL A C 1
ATOM 644 O O . VAL A 1 91 ? 41.260 44.183 106.955 1.00 23.90 91 VAL A O 1
ATOM 648 N N . GLY A 1 92 ? 42.365 45.652 105.636 1.00 22.68 92 GLY A N 1
ATOM 649 C CA .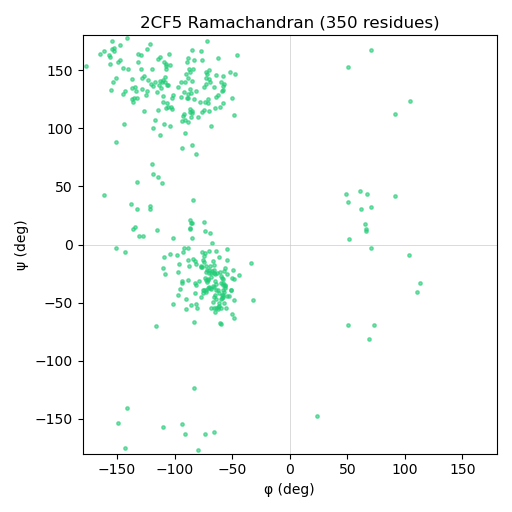 GLY A 1 92 ? 43.304 44.672 105.131 1.00 20.22 92 GLY A CA 1
ATOM 650 C C . GLY A 1 92 ? 44.717 45.200 105.011 1.00 21.09 92 GLY A C 1
ATOM 651 O O . GLY A 1 92 ? 44.940 46.392 104.813 1.00 23.31 92 GLY A O 1
ATOM 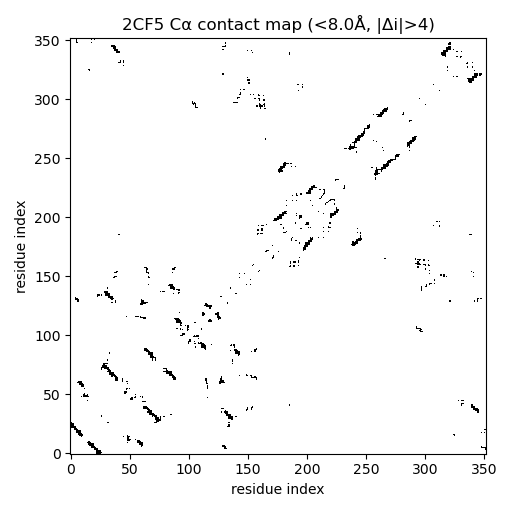652 N N . VAL A 1 93 ? 45.706 44.315 105.140 1.00 29.04 93 VAL A N 1
ATOM 653 C CA . VAL A 1 93 ? 47.115 44.691 105.045 1.00 35.01 93 VAL A CA 1
ATOM 654 C C . VAL A 1 93 ? 47.851 43.795 104.040 1.00 37.60 93 VAL A C 1
ATOM 655 O O . VAL A 1 93 ? 47.718 42.564 104.038 1.00 36.66 93 VAL A O 1
ATOM 659 N N . GLY A 1 94 ? 48.652 44.440 103.176 1.00 36.51 94 GLY A N 1
ATOM 660 C CA . GLY A 1 94 ? 49.423 43.751 102.145 1.00 36.62 94 GLY A CA 1
ATOM 661 C C . GLY A 1 94 ? 50.849 43.390 102.545 1.00 38.90 94 GLY A C 1
ATOM 662 O O . GLY A 1 94 ? 51.157 43.205 103.725 1.00 42.48 94 GLY A O 1
ATOM 663 N N . CYS A 1 95 ? 51.716 43.276 101.522 1.00 36.31 95 CYS A N 1
ATOM 664 C CA . CYS A 1 95 ? 53.130 42.927 101.661 1.00 30.94 95 CYS A CA 1
ATOM 665 C C . CYS A 1 95 ? 54.005 43.927 102.408 1.00 26.96 95 CYS A C 1
ATOM 666 O O . CYS A 1 95 ? 55.045 43.559 102.959 1.00 24.38 95 CYS A O 1
ATOM 669 N N . LEU A 1 96 ? 53.619 45.204 102.424 1.00 21.09 96 LEU A N 1
ATOM 670 C CA . LEU A 1 96 ? 54.421 46.213 103.089 1.00 22.63 96 LEU A CA 1
ATOM 671 C C . LEU A 1 96 ? 53.687 46.930 104.228 1.00 24.47 96 LEU A C 1
ATOM 672 O O . LEU A 1 96 ? 52.458 47.044 104.231 1.00 25.01 96 LEU A O 1
ATOM 677 N N . VAL A 1 97 ? 54.465 47.387 105.227 1.00 25.57 97 VAL A N 1
ATOM 678 C CA . VAL A 1 97 ? 53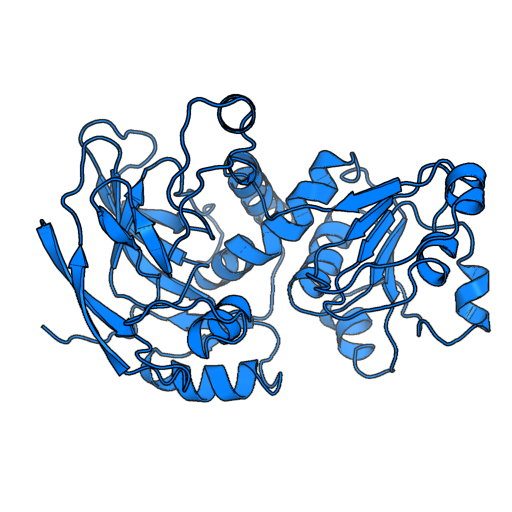.994 48.111 106.409 1.00 25.93 97 VAL A CA 1
ATOM 679 C C . VAL A 1 97 ? 54.695 49.450 106.688 1.00 27.46 97 VAL A C 1
ATOM 680 O O . VAL A 1 97 ? 54.473 50.065 107.731 1.00 25.81 97 VAL A O 1
ATOM 684 N N . GLY A 1 98 ? 55.552 49.943 105.797 1.00 23.44 98 GLY A N 1
ATOM 685 C CA . GLY A 1 98 ? 56.251 51.197 105.996 1.00 24.27 98 GLY A CA 1
ATOM 686 C C . GLY A 1 98 ? 57.114 51.543 104.791 1.00 34.23 98 GLY A C 1
ATOM 687 O O . GLY A 1 98 ? 57.520 50.673 104.011 1.00 26.80 98 GLY A O 1
ATOM 688 N N . CYS A 1 99 ? 57.332 52.853 104.618 1.00 34.74 99 CYS A N 1
ATOM 689 C CA . CYS A 1 99 ? 58.218 53.408 103.594 1.00 35.26 99 CYS A CA 1
ATOM 690 C C . CYS A 1 99 ? 58.739 54.751 104.093 1.00 38.05 99 CYS A C 1
ATOM 691 O O . CYS A 1 99 ? 58.184 55.294 105.057 1.00 46.20 99 CYS A O 1
ATOM 694 N N . CYS A 1 100 ? 59.773 55.334 103.454 1.00 40.44 100 CYS A N 1
ATOM 695 C CA . CYS A 1 100 ? 60.393 56.578 103.931 1.00 38.83 100 CYS A CA 1
ATOM 696 C C . CYS A 1 100 ? 59.504 57.812 103.880 1.00 39.95 100 CYS A C 1
ATOM 697 O O . CYS A 1 100 ? 59.729 58.761 104.632 1.00 48.42 100 CYS A O 1
ATOM 700 N N . GLY A 1 101 ? 58.491 57.815 103.001 1.00 40.61 101 GLY A N 1
ATOM 701 C CA . GLY A 1 101 ? 57.495 58.875 102.899 1.00 34.84 101 GLY A CA 1
ATOM 702 C C . GLY A 1 101 ? 58.003 60.186 102.335 1.00 34.97 101 GLY A C 1
ATOM 703 O O . GLY A 1 101 ? 57.212 61.106 102.116 1.00 36.42 101 GLY A O 1
ATOM 704 N N . GLY A 1 102 ? 59.308 60.251 102.057 1.00 37.22 102 GLY A N 1
ATOM 705 C CA . GLY A 1 102 ? 59.951 61.464 101.594 1.00 46.67 102 GLY A CA 1
ATOM 706 C C . GLY A 1 102 ? 60.957 61.273 100.469 1.00 50.70 102 GLY A C 1
ATOM 707 O O . GLY A 1 102 ? 62.001 61.934 100.442 1.00 58.74 102 GLY A O 1
ATOM 708 N N . CYS A 1 103 ? 60.691 60.327 99.568 1.00 49.87 103 CYS A N 1
ATOM 709 C CA . CYS A 1 103 ? 61.483 60.222 98.357 1.00 45.62 103 CYS A CA 1
ATOM 710 C C . CYS A 1 103 ? 60.491 60.298 97.198 1.00 46.95 103 CYS A C 1
ATOM 711 O O . CYS A 1 103 ? 59.273 60.215 97.414 1.00 46.44 103 CYS A O 1
ATOM 714 N N . SER A 1 104 ? 60.973 60.463 95.957 1.00 44.07 104 SER A N 1
ATOM 715 C CA . SER A 1 104 ? 60.079 60.660 94.823 1.00 43.46 104 SER A CA 1
ATOM 716 C C . SER A 1 104 ? 59.055 59.552 94.583 1.00 37.83 104 SER A C 1
ATOM 717 O O . SER A 1 104 ? 57.901 59.932 94.379 1.00 38.27 104 SER A O 1
ATOM 720 N N . PRO A 1 105 ? 59.324 58.231 94.642 1.00 34.02 105 PRO A N 1
ATOM 721 C CA . PRO A 1 105 ? 58.296 57.195 94.715 1.00 35.33 105 PRO A CA 1
ATOM 722 C C . PRO A 1 105 ? 57.223 57.350 95.789 1.00 39.64 105 PRO A C 1
ATOM 723 O O . PRO A 1 105 ? 56.053 57.083 95.512 1.00 39.58 105 PRO A O 1
ATOM 727 N N . CYS A 1 106 ? 57.573 57.809 97.004 1.00 41.87 106 CYS A N 1
ATOM 728 C CA . CYS A 1 106 ? 56.605 57.993 98.086 1.00 42.14 106 CYS A CA 1
ATOM 729 C C . CYS A 1 106 ? 55.681 59.176 97.937 1.00 43.50 106 CYS A C 1
ATOM 730 O O . CYS A 1 106 ? 54.567 59.174 98.464 1.00 46.11 106 CYS A O 1
ATOM 733 N N . GLU A 1 107 ? 56.173 60.203 97.243 1.00 47.31 107 GLU A N 1
ATOM 734 C CA . GLU A 1 107 ? 55.369 61.374 96.963 1.00 50.24 107 GLU A CA 1
ATOM 735 C C . GLU A 1 107 ? 54.488 61.084 95.759 1.00 50.86 107 GLU A C 1
ATOM 736 O O . GLU A 1 107 ? 53.338 61.523 95.720 1.00 53.30 107 GLU A O 1
ATOM 742 N N . ARG A 1 108 ? 54.992 60.300 94.792 1.00 50.56 108 ARG A N 1
ATOM 743 C CA . ARG A 1 108 ? 54.233 59.927 93.601 1.00 50.41 108 ARG A CA 1
ATOM 744 C C . ARG A 1 108 ? 53.132 58.886 93.839 1.00 50.39 108 ARG A C 1
ATOM 745 O O . ARG A 1 108 ? 52.349 58.632 92.925 1.00 58.81 108 ARG A O 1
ATOM 753 N N . ASP A 1 109 ? 53.031 58.294 95.047 1.00 48.46 109 ASP A N 1
ATOM 754 C CA . ASP A 1 109 ? 52.102 57.229 95.477 1.00 42.53 109 ASP A CA 1
ATOM 755 C C . ASP A 1 109 ? 52.340 55.884 94.795 1.00 38.87 109 ASP A C 1
ATOM 756 O O . ASP A 1 109 ? 51.466 55.134 94.349 1.00 37.30 109 ASP A O 1
ATOM 761 N N . LEU A 1 110 ? 53.649 55.652 94.776 1.00 36.50 110 LEU A N 1
ATOM 762 C CA . LEU A 1 110 ? 54.343 54.507 94.224 1.00 33.09 110 LEU A CA 1
ATOM 763 C C . LEU A 1 110 ? 55.313 54.104 95.326 1.00 33.69 110 LEU A C 1
ATOM 764 O O . LEU A 1 110 ? 56.527 53.991 95.148 1.00 34.72 110 LEU A O 1
ATOM 769 N N . GLU A 1 111 ? 54.745 53.907 96.515 1.00 35.10 111 GLU A N 1
ATOM 770 C CA . GLU A 1 111 ? 55.525 53.608 97.707 1.00 31.73 111 GLU A CA 1
ATOM 771 C C . GLU A 1 111 ? 56.087 52.205 97.708 1.00 27.38 111 GLU A C 1
ATOM 772 O O . GLU A 1 111 ? 57.035 51.929 98.441 1.00 31.71 111 GLU A O 1
ATOM 778 N N . GLN A 1 112 ? 55.547 51.301 96.879 1.00 22.68 112 GLN A N 1
ATOM 779 C CA . GLN A 1 112 ? 56.082 49.955 96.783 1.00 19.16 112 GLN A CA 1
ATOM 780 C C . GLN A 1 112 ? 57.447 50.003 96.123 1.00 21.86 112 GLN A C 1
ATOM 781 O O . GLN A 1 112 ? 58.274 49.112 96.279 1.00 16.86 112 GLN A O 1
ATOM 787 N N . TYR A 1 113 ? 57.725 51.108 95.428 1.00 31.26 113 TYR A N 1
ATOM 788 C CA . TYR A 1 113 ? 59.011 51.305 94.788 1.00 39.34 113 TYR A CA 1
ATOM 789 C C . TYR A 1 113 ? 60.042 52.042 95.648 1.00 46.38 113 TYR A C 1
ATOM 790 O O . TYR A 1 113 ? 61.207 52.167 95.251 1.00 50.17 113 TYR A O 1
ATOM 799 N N . CYS A 1 114 ? 59.647 52.485 96.857 1.00 46.21 114 CYS A N 1
ATOM 800 C CA . CYS A 1 114 ? 60.548 53.134 97.800 1.00 44.73 114 CYS A CA 1
ATOM 801 C C . CYS A 1 114 ? 61.742 52.246 98.163 1.00 43.98 114 CYS A C 1
ATOM 802 O O . CYS A 1 114 ? 61.551 51.064 98.459 1.00 45.30 114 CYS A O 1
ATOM 805 N N . PRO A 1 115 ? 62.986 52.763 98.153 1.00 40.44 115 PRO A N 1
ATOM 806 C CA . PRO A 1 115 ? 64.194 52.035 98.549 1.00 36.00 115 PRO A CA 1
ATOM 807 C C . PRO A 1 115 ? 64.182 51.495 99.974 1.00 33.54 115 PRO A C 1
ATOM 808 O O . PRO A 1 115 ? 64.779 50.475 100.316 1.00 33.25 115 PRO A O 1
ATOM 812 N N . LYS A 1 116 ? 63.451 52.248 100.793 1.00 30.88 116 LYS A N 1
ATOM 813 C CA . LYS A 1 116 ? 63.328 51.987 102.205 1.00 31.49 116 LYS A CA 1
ATOM 814 C C . LYS A 1 116 ? 61.930 51.529 102.598 1.00 29.69 116 LYS A C 1
ATOM 815 O O . LYS A 1 116 ? 61.273 52.093 103.465 1.00 32.29 116 LYS A O 1
ATOM 821 N N . LYS A 1 117 ? 61.430 50.498 101.924 1.00 30.09 117 LYS A N 1
ATOM 822 C CA . LYS A 1 117 ? 60.144 49.905 102.262 1.00 28.69 117 LYS A CA 1
ATOM 823 C C . LYS A 1 117 ? 60.366 48.825 103.316 1.00 34.21 117 LYS A C 1
ATOM 824 O O . LYS A 1 117 ? 61.396 48.136 103.324 1.00 39.79 117 LYS A O 1
ATOM 830 N N . ILE A 1 118 ? 59.420 48.696 104.261 1.00 38.06 118 ILE A N 1
ATOM 831 C CA . ILE A 1 118 ? 59.505 47.712 105.345 1.00 28.59 118 ILE A CA 1
ATOM 832 C C . ILE A 1 118 ? 58.446 46.676 105.067 1.00 28.40 118 ILE A C 1
ATOM 833 O O . ILE A 1 118 ? 57.278 46.997 104.863 1.00 35.89 118 ILE A O 1
ATOM 838 N N . TRP A 1 119 ? 58.867 45.419 105.070 1.00 31.07 119 TRP A N 1
ATOM 839 C CA . TRP A 1 119 ? 57.972 44.314 104.786 1.00 32.57 119 TRP A CA 1
ATOM 840 C C . TRP A 1 119 ? 57.311 43.771 106.029 1.00 27.32 119 TRP A C 1
ATOM 841 O O . TRP A 1 119 ? 57.893 43.711 107.104 1.00 25.50 119 TRP A O 1
ATOM 852 N N . SER A 1 120 ? 56.078 43.341 105.765 1.00 33.58 120 SER A N 1
ATOM 853 C CA . SER A 1 120 ? 55.098 42.738 106.665 1.00 33.98 120 SER A CA 1
ATOM 854 C C . SER A 1 120 ? 55.690 41.908 107.794 1.00 33.50 120 SER A C 1
ATOM 855 O O . SER A 1 120 ? 55.311 42.019 108.956 1.00 27.38 120 SER A O 1
ATOM 858 N N . TYR A 1 121 ? 56.623 41.054 107.387 1.00 33.22 121 TYR A N 1
ATOM 859 C CA . TYR A 1 121 ? 57.427 40.277 108.298 1.00 31.88 121 TYR A CA 1
ATOM 860 C C . TYR A 1 121 ? 58.835 40.158 107.750 1.00 30.18 121 TYR A C 1
ATOM 861 O O . TYR A 1 121 ? 59.165 40.795 106.752 1.00 29.73 121 TYR A O 1
ATOM 870 N N . ASN A 1 122 ? 59.688 39.381 108.418 1.00 28.54 122 ASN A N 1
ATOM 871 C CA . ASN A 1 122 ? 61.103 39.204 108.103 1.00 30.80 122 ASN A CA 1
ATOM 872 C C . ASN A 1 122 ? 61.944 40.475 107.945 1.00 31.34 122 ASN A C 1
ATOM 873 O O . ASN A 1 122 ? 63.128 40.407 107.612 1.00 35.37 122 ASN A O 1
ATOM 878 N N . ASP A 1 123 ? 61.374 41.660 108.196 1.00 27.23 123 ASP A N 1
ATOM 879 C CA . ASP A 1 123 ? 62.111 42.907 108.144 1.00 27.11 123 ASP A CA 1
ATOM 880 C C . ASP A 1 123 ? 62.228 43.413 109.585 1.00 28.06 123 ASP A C 1
ATOM 881 O O . ASP A 1 123 ? 62.171 42.623 110.529 1.00 29.39 123 ASP A O 1
ATOM 886 N N . VAL A 1 124 ? 62.433 44.726 109.763 1.00 24.53 124 VAL A N 1
ATOM 887 C CA . VAL A 1 124 ? 62.545 45.440 111.030 1.00 19.82 124 VAL A CA 1
ATOM 888 C C . VAL A 1 124 ? 61.859 46.786 110.813 1.00 23.78 124 VAL A C 1
ATOM 889 O O . VAL A 1 124 ? 62.100 47.481 109.816 1.00 28.24 124 VAL A O 1
ATOM 893 N N . TYR A 1 125 ? 60.990 47.154 111.760 1.00 16.72 125 TYR A N 1
ATOM 894 C CA . TYR A 1 125 ? 60.272 48.408 111.681 1.00 17.48 125 TYR A CA 1
ATOM 895 C C . TYR A 1 125 ? 61.086 49.560 112.256 1.00 19.23 125 TYR A C 1
ATOM 896 O O . TYR A 1 125 ? 62.123 49.390 112.892 1.00 23.87 125 TYR A O 1
ATOM 905 N N . ILE A 1 126 ? 60.607 50.769 111.977 1.00 23.76 126 ILE A N 1
ATOM 906 C CA . ILE A 1 126 ? 61.165 52.041 112.398 1.00 25.74 126 ILE A CA 1
ATOM 907 C C . ILE A 1 126 ? 61.494 52.168 113.892 1.00 29.62 126 ILE A C 1
ATOM 908 O O . ILE A 1 126 ? 62.348 52.965 114.280 1.00 29.94 126 ILE A O 1
ATOM 913 N N . ASN A 1 127 ? 60.863 51.348 114.741 1.00 31.27 127 ASN A N 1
ATOM 914 C CA . ASN A 1 127 ? 61.102 51.345 116.177 1.00 30.87 127 ASN A CA 1
ATOM 915 C C . ASN A 1 127 ? 62.170 50.336 116.610 1.00 29.05 127 ASN A C 1
ATOM 916 O O . ASN A 1 127 ? 62.547 50.280 117.778 1.00 30.57 127 ASN A O 1
ATOM 921 N N . GLY A 1 128 ? 62.654 49.511 115.682 1.00 24.29 128 GLY A N 1
ATOM 922 C CA . GLY A 1 128 ? 63.709 48.560 115.980 1.00 22.12 128 GLY A CA 1
ATOM 923 C C . GLY A 1 128 ? 63.214 47.138 116.125 1.00 22.93 128 GLY A C 1
ATOM 924 O O . GLY A 1 128 ? 64.014 46.211 116.204 1.00 24.82 128 GLY A O 1
ATOM 925 N N . GLN A 1 129 ? 61.894 46.969 116.144 1.00 21.86 129 GLN A N 1
ATOM 926 C CA . GLN A 1 129 ? 61.261 45.677 116.283 1.00 23.61 129 GLN A CA 1
ATOM 927 C C . GLN A 1 129 ? 61.164 44.886 114.996 1.00 24.26 129 GLN A C 1
ATOM 928 O O . GLN A 1 129 ? 60.677 45.413 113.998 1.00 28.76 129 GLN A O 1
ATOM 934 N N . PRO A 1 130 ? 61.548 43.605 114.991 1.00 23.57 130 PRO A N 1
ATOM 935 C CA . PRO A 1 130 ? 61.250 42.657 113.937 1.00 21.20 130 PRO A CA 1
ATOM 936 C C . PRO A 1 130 ? 59.780 42.655 113.577 1.00 24.98 130 PRO A C 1
ATOM 937 O O . PRO A 1 130 ? 58.926 42.571 114.463 1.00 30.80 130 PRO A O 1
ATOM 941 N N . THR A 1 131 ? 59.489 42.837 112.277 1.00 26.86 131 THR A N 1
ATOM 942 C CA . THR A 1 131 ? 58.108 42.811 111.785 1.00 17.54 131 THR A CA 1
ATOM 943 C C . THR A 1 131 ? 57.631 41.369 111.804 1.00 14.48 131 THR A C 1
ATOM 944 O O . THR A 1 131 ? 58.398 40.448 111.498 1.00 17.32 131 THR A O 1
ATOM 948 N N . GLN A 1 132 ? 56.383 41.156 112.231 1.00 14.03 132 GLN A N 1
ATOM 949 C CA . GLN A 1 132 ? 55.801 39.813 112.254 1.00 18.54 132 GLN A CA 1
ATOM 950 C C . GLN A 1 132 ? 54.467 39.816 111.506 1.00 16.81 132 GLN A C 1
ATOM 951 O O . GLN A 1 132 ? 53.682 40.769 111.554 1.00 14.89 132 GLN A O 1
ATOM 957 N N . GLY A 1 133 ? 54.210 38.696 110.833 1.00 17.31 133 GLY A N 1
ATOM 958 C CA . GLY A 1 133 ? 53.091 38.552 109.918 1.00 25.36 133 GLY A CA 1
ATOM 959 C C . GLY A 1 133 ? 51.680 38.599 110.461 1.00 25.69 133 GLY A C 1
ATOM 960 O O . GLY A 1 133 ? 51.344 39.104 111.534 1.00 28.99 133 GLY A O 1
ATOM 961 N N . GLY A 1 134 ? 50.852 38.060 109.579 1.00 25.84 134 GLY A N 1
ATOM 962 C CA . GLY A 1 134 ? 49.428 38.022 109.810 1.00 20.00 134 GLY A CA 1
ATOM 963 C C . GLY A 1 134 ? 48.951 36.678 110.280 1.00 17.87 134 GLY A C 1
ATOM 964 O O . GLY A 1 134 ? 47.748 36.482 110.383 1.00 21.98 134 GLY A O 1
ATOM 965 N N . PHE A 1 135 ? 49.842 35.722 110.539 1.00 22.92 135 PHE A N 1
ATOM 966 C CA . PHE A 1 135 ? 49.428 34.458 111.141 1.00 29.27 135 PHE A CA 1
ATOM 967 C C . PHE A 1 135 ? 49.330 34.558 112.669 1.00 31.04 135 PHE A C 1
ATOM 968 O O . PHE A 1 135 ? 49.677 33.625 113.393 1.00 37.01 135 PHE A O 1
ATOM 976 N N . ALA A 1 136 ? 48.850 35.710 113.161 1.00 32.44 136 ALA A N 1
ATOM 977 C CA . ALA A 1 136 ? 48.705 36.035 114.575 1.00 33.29 136 ALA A CA 1
ATOM 978 C C . ALA A 1 136 ? 47.312 36.545 114.874 1.00 36.85 136 ALA A C 1
ATOM 979 O O . ALA A 1 136 ? 46.607 36.947 113.942 1.00 39.14 136 ALA A O 1
ATOM 981 N N . LYS A 1 137 ? 46.885 36.574 116.150 1.00 32.27 137 LYS A N 1
ATOM 982 C CA . LYS A 1 137 ? 45.556 37.087 116.420 1.00 26.24 137 LYS A CA 1
ATOM 983 C C . LYS A 1 137 ? 45.448 38.596 116.317 1.00 23.86 137 LYS A C 1
ATOM 984 O O . LYS A 1 137 ? 44.336 39.126 116.287 1.00 25.71 137 LYS A O 1
ATOM 990 N N . ALA A 1 138 ? 46.584 39.299 116.197 1.00 18.78 138 ALA A N 1
ATOM 991 C CA . ALA A 1 138 ? 46.562 40.730 115.945 1.00 19.30 138 ALA A CA 1
ATOM 992 C C . ALA A 1 138 ? 47.855 41.324 115.406 1.00 16.39 138 ALA A C 1
ATOM 993 O O . ALA A 1 138 ? 48.914 40.696 115.390 1.00 20.38 138 ALA A O 1
ATOM 995 N N . THR A 1 139 ? 47.728 42.563 114.927 1.00 13.87 139 THR A N 1
ATOM 996 C CA . THR A 1 139 ? 48.845 43.343 114.421 1.00 18.87 139 THR A CA 1
ATOM 997 C C . THR A 1 139 ? 48.514 44.824 114.520 1.00 15.80 139 THR A C 1
ATOM 998 O O . THR A 1 139 ? 47.356 45.235 114.574 1.00 22.33 139 THR A O 1
ATOM 1002 N N . VAL A 1 140 ? 49.565 45.632 114.592 1.00 18.58 140 VAL A N 1
ATOM 1003 C CA . VAL A 1 140 ? 49.448 47.083 114.594 1.00 20.02 140 VAL A CA 1
ATOM 1004 C C . VAL A 1 140 ? 50.151 47.470 113.294 1.00 19.79 140 VAL A C 1
ATOM 1005 O O . VAL A 1 140 ? 51.236 46.957 113.030 1.00 18.44 140 VAL A O 1
ATOM 1009 N N . VAL A 1 141 ? 49.560 48.320 112.440 1.00 20.29 141 VAL A N 1
ATOM 1010 C CA . VAL A 1 141 ? 50.135 48.707 111.142 1.00 24.39 141 VAL A CA 1
ATOM 1011 C C . VAL A 1 141 ? 49.970 50.208 110.939 1.00 25.69 141 VAL A C 1
ATOM 1012 O O . VAL A 1 141 ? 48.928 50.758 111.304 1.00 24.39 141 VAL A O 1
ATOM 1016 N N . HIS A 1 142 ? 50.966 50.888 110.334 1.00 23.33 142 HIS A N 1
ATOM 1017 C CA . HIS A 1 142 ? 50.861 52.312 110.007 1.00 25.29 142 HIS A CA 1
ATOM 1018 C C . HIS A 1 142 ? 49.636 52.490 109.125 1.00 20.13 142 HIS A C 1
ATOM 1019 O O . HIS A 1 142 ? 49.413 51.652 108.251 1.00 28.08 142 HIS A O 1
ATOM 1026 N N . GLN A 1 143 ? 48.841 53.543 109.347 1.00 18.48 143 GLN A N 1
ATOM 1027 C CA . GLN A 1 143 ? 47.613 53.742 108.600 1.00 24.78 143 GLN A CA 1
ATOM 1028 C C . GLN A 1 143 ? 47.775 53.799 107.088 1.00 32.79 143 GLN A C 1
ATOM 1029 O O . GLN A 1 143 ? 46.816 53.563 106.350 1.00 34.01 143 GLN A O 1
ATOM 1035 N N . LYS A 1 144 ? 49.004 54.074 106.633 1.00 33.13 144 LYS A N 1
ATOM 1036 C CA . LYS A 1 144 ? 49.292 54.160 105.220 1.00 37.01 144 LYS A CA 1
ATOM 1037 C C . LYS A 1 144 ? 49.354 52.795 104.550 1.00 36.78 144 LYS A C 1
ATOM 1038 O O . LYS A 1 144 ? 49.341 52.710 103.318 1.00 38.47 144 LYS A O 1
ATOM 1044 N N . PHE A 1 145 ? 49.414 51.710 105.335 1.00 29.72 145 PHE A N 1
ATOM 1045 C CA . PHE A 1 145 ? 49.530 50.378 104.771 1.00 23.56 145 PHE A CA 1
ATOM 1046 C C . PHE A 1 145 ? 48.409 49.407 105.146 1.00 23.69 145 PHE A C 1
ATOM 1047 O O . PHE A 1 145 ? 48.542 48.178 105.177 1.00 25.13 145 PHE A O 1
ATOM 1055 N N . VAL A 1 146 ? 47.253 50.048 105.352 1.00 21.45 146 VAL A N 1
ATOM 1056 C CA . VAL A 1 146 ? 45.975 49.441 105.701 1.00 20.40 146 VAL A CA 1
ATOM 1057 C C . VAL A 1 146 ? 44.947 49.868 104.637 1.00 25.72 146 VAL A C 1
ATOM 1058 O O . VAL A 1 146 ? 44.998 51.007 104.150 1.00 28.39 146 VAL A O 1
ATOM 1062 N N . VAL A 1 147 ? 44.017 48.992 104.207 1.00 25.19 147 VAL A N 1
ATOM 1063 C CA . VAL A 1 147 ? 42.932 49.368 103.293 1.00 25.98 147 VAL A CA 1
ATOM 1064 C C . VAL A 1 147 ? 41.576 48.834 103.707 1.00 26.55 147 VAL A C 1
ATOM 1065 O O . VAL A 1 147 ? 41.394 47.666 104.065 1.00 27.40 147 VAL A O 1
ATOM 1069 N N . LYS A 1 148 ? 40.605 49.744 103.599 1.00 25.51 148 LYS A N 1
ATOM 1070 C CA . LYS A 1 148 ? 39.219 49.380 103.788 1.00 28.62 148 LYS A CA 1
ATOM 1071 C C . LYS A 1 148 ? 38.802 48.408 102.687 1.00 31.00 148 LYS A C 1
ATOM 1072 O O . LYS A 1 148 ? 38.888 48.671 101.482 1.00 39.41 148 LYS A O 1
ATOM 1078 N N . ILE A 1 149 ? 38.450 47.218 103.165 1.00 26.72 149 ILE A N 1
ATOM 1079 C CA . ILE A 1 149 ? 37.948 46.132 102.350 1.00 28.15 149 ILE A CA 1
ATOM 1080 C C . ILE A 1 149 ? 36.525 46.547 101.981 1.00 31.60 149 ILE A C 1
ATOM 1081 O O . ILE A 1 149 ? 35.744 46.834 102.885 1.00 38.70 149 ILE A O 1
ATOM 1086 N N . PRO A 1 150 ? 36.142 46.654 100.698 1.00 36.79 150 PRO A N 1
ATOM 1087 C CA . PRO A 1 150 ? 34.802 47.048 100.244 1.00 33.96 150 PRO A CA 1
ATOM 1088 C C . PRO A 1 150 ? 33.628 46.270 100.841 1.00 33.49 150 PRO A C 1
ATOM 1089 O O . PRO A 1 150 ? 33.742 45.074 101.139 1.00 29.78 150 PRO A O 1
ATOM 1093 N N . GLU A 1 151 ? 32.494 46.973 100.983 1.00 31.86 151 GLU A N 1
ATOM 1094 C CA . GLU A 1 151 ? 31.313 46.472 101.674 1.00 44.02 151 GLU A CA 1
ATOM 1095 C C . GLU A 1 151 ? 30.760 45.083 101.373 1.00 41.90 151 GLU A C 1
ATOM 1096 O O . GLU A 1 151 ? 30.772 44.247 102.275 1.00 44.40 151 GLU A O 1
ATOM 1102 N N . GLY A 1 152 ? 30.282 44.755 100.176 1.00 46.26 152 GLY A N 1
ATOM 1103 C CA . GLY A 1 152 ? 29.813 43.402 99.894 1.00 50.54 152 GLY A CA 1
ATOM 1104 C C . GLY A 1 152 ? 30.900 42.329 99.998 1.00 50.66 152 GLY A C 1
ATOM 1105 O O . GLY A 1 152 ? 30.615 41.164 100.284 1.00 53.36 152 GLY A O 1
ATOM 1106 N N . MET A 1 153 ? 32.166 42.726 99.822 1.00 48.71 153 MET A N 1
ATOM 1107 C CA . MET A 1 153 ? 33.287 41.807 99.804 1.00 42.17 153 MET A CA 1
ATOM 1108 C C . MET A 1 153 ? 33.571 41.061 101.091 1.00 39.92 153 MET A C 1
ATOM 1109 O O . MET A 1 153 ? 33.715 41.629 102.175 1.00 46.11 153 MET A O 1
ATOM 1114 N N . ALA A 1 154 ? 33.630 39.741 100.897 1.00 35.91 154 ALA A N 1
ATOM 1115 C CA . ALA A 1 154 ? 33.960 38.785 101.941 1.00 33.74 154 ALA A CA 1
ATOM 1116 C C . ALA A 1 154 ? 35.433 38.841 102.314 1.00 33.24 154 ALA A C 1
ATOM 1117 O O . ALA A 1 154 ? 36.297 39.102 101.472 1.00 33.25 154 ALA A O 1
ATOM 1119 N N . VAL A 1 155 ? 35.718 38.587 103.595 1.00 32.47 155 VAL A N 1
ATOM 1120 C CA . VAL A 1 155 ? 37.075 38.650 104.123 1.00 30.77 155 VAL A CA 1
ATOM 1121 C C . VAL A 1 155 ? 38.045 37.671 103.477 1.00 31.20 155 VAL A C 1
ATOM 1122 O O . VAL A 1 155 ? 39.078 38.114 102.971 1.00 39.49 155 VAL A O 1
ATOM 1126 N N . GLU A 1 156 ? 37.751 36.366 103.402 1.00 29.62 156 GLU A N 1
ATOM 1127 C CA . GLU A 1 156 ? 38.650 35.410 102.761 1.00 30.67 156 GLU A CA 1
ATOM 1128 C C . GLU A 1 156 ? 38.730 35.549 101.243 1.00 31.31 156 GLU A C 1
ATOM 1129 O O . GLU A 1 156 ? 39.519 34.889 100.566 1.00 31.23 156 GLU A O 1
ATOM 1135 N N . GLN A 1 157 ? 37.894 36.436 100.706 1.00 28.09 157 GLN A N 1
ATOM 1136 C CA . GLN A 1 157 ? 37.855 36.715 99.297 1.00 24.16 157 GLN A CA 1
ATOM 1137 C C . GLN A 1 157 ? 38.827 37.847 99.069 1.00 22.49 157 GLN A C 1
ATOM 1138 O O . GLN A 1 157 ? 39.761 37.706 98.283 1.00 27.94 157 GLN A O 1
ATOM 1144 N N . ALA A 1 158 ? 38.665 38.966 99.776 1.00 20.02 158 ALA A N 1
ATOM 1145 C CA . ALA A 1 158 ? 39.598 40.071 99.650 1.00 15.00 158 ALA A CA 1
ATOM 1146 C C . ALA A 1 158 ? 41.015 39.753 100.102 1.00 12.77 158 ALA A C 1
ATOM 1147 O O . ALA A 1 158 ? 41.892 40.584 99.903 1.00 21.19 158 ALA A O 1
ATOM 1149 N N . ALA A 1 159 ? 41.321 38.583 100.672 1.00 17.20 159 ALA A N 1
ATOM 1150 C CA . ALA A 1 159 ? 42.684 38.314 101.106 1.00 18.73 159 ALA A CA 1
ATOM 1151 C C . ALA A 1 159 ? 43.645 37.845 100.026 1.00 20.48 159 ALA A C 1
ATOM 1152 O O . ALA A 1 159 ? 44.759 38.355 100.041 1.00 26.19 159 ALA A O 1
ATOM 1154 N N . PRO A 1 160 ? 43.373 36.954 99.058 1.00 24.06 160 PRO A N 1
ATOM 1155 C CA . PRO A 1 160 ? 44.233 36.738 97.887 1.00 23.24 160 PRO A CA 1
ATOM 1156 C C . PRO A 1 160 ? 44.533 37.952 97.030 1.00 23.14 160 PRO A C 1
ATOM 1157 O O . PRO A 1 160 ? 45.638 38.158 96.523 1.00 26.74 160 PRO A O 1
ATOM 1161 N N . LEU A 1 161 ? 43.488 38.775 96.981 1.00 22.93 161 LEU A N 1
ATOM 1162 C CA . LEU A 1 161 ? 43.426 40.016 96.246 1.00 19.87 161 LEU A CA 1
ATOM 1163 C C . LEU A 1 161 ? 44.354 41.107 96.736 1.00 23.63 161 LEU A C 1
ATOM 1164 O O . LEU A 1 161 ? 44.617 42.079 96.027 1.00 27.49 161 LEU A O 1
ATOM 1169 N N . LEU A 1 162 ? 44.852 40.966 97.968 1.00 31.09 162 LEU A N 1
ATOM 1170 C CA . LEU A 1 162 ? 45.769 41.927 98.574 1.00 26.47 162 LEU A CA 1
ATOM 1171 C C . LEU A 1 162 ? 47.213 41.743 98.154 1.00 23.82 162 LEU A C 1
ATOM 1172 O O . LEU A 1 16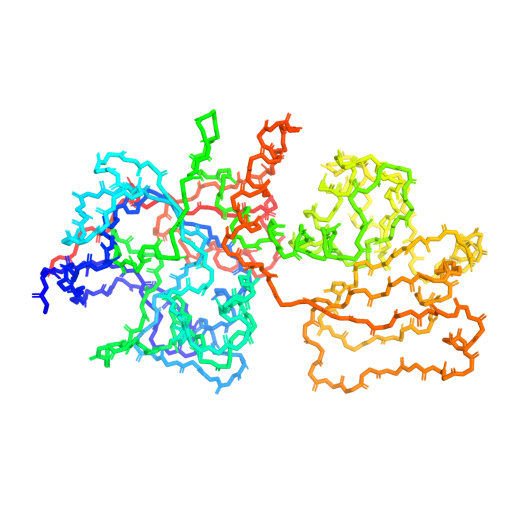2 ? 48.075 42.606 98.344 1.00 23.92 162 LEU A O 1
ATOM 1177 N N . CYS A 1 163 ? 47.454 40.556 97.613 1.00 23.13 163 CYS A N 1
ATOM 1178 C CA . CYS A 1 163 ? 48.761 40.192 97.149 1.00 26.46 163 CYS A CA 1
ATOM 1179 C C . CYS A 1 163 ? 48.731 39.959 95.644 1.00 28.71 163 CYS A C 1
ATOM 1180 O O . CYS A 1 163 ? 49.254 40.786 94.904 1.00 33.66 163 CYS A O 1
ATOM 1183 N N . ALA A 1 164 ? 48.104 38.890 95.143 1.00 26.18 164 ALA A N 1
ATOM 1184 C CA . ALA A 1 164 ? 48.043 38.611 93.712 1.00 25.21 164 ALA A CA 1
ATOM 1185 C C . ALA A 1 164 ? 47.174 39.553 92.879 1.00 24.44 164 ALA A C 1
ATOM 1186 O O . ALA A 1 164 ? 47.372 39.714 91.671 1.00 30.61 164 ALA A O 1
ATOM 1188 N N . GLY A 1 165 ? 46.201 40.183 93.542 1.00 18.81 165 GLY A N 1
ATOM 1189 C CA . GLY A 1 165 ? 45.298 41.125 92.924 1.00 18.02 165 GLY A CA 1
ATOM 1190 C C . GLY A 1 165 ? 46.059 42.292 92.341 1.00 26.83 165 GLY A C 1
ATOM 1191 O O . GLY A 1 165 ? 46.160 42.397 91.117 1.00 29.91 165 GLY A O 1
ATOM 1192 N N . VAL A 1 166 ? 46.649 43.123 93.216 1.00 31.37 166 VAL A N 1
ATOM 1193 C CA . VAL A 1 166 ? 47.416 44.294 92.797 1.00 29.88 166 VAL A CA 1
ATOM 1194 C C . VAL A 1 166 ? 48.668 43.961 92.037 1.00 34.40 166 VAL A C 1
ATOM 1195 O O . VAL A 1 166 ? 49.147 44.834 91.317 1.00 40.08 166 VAL A O 1
ATOM 1199 N N . THR A 1 167 ? 49.238 42.755 92.158 1.00 36.38 167 THR A N 1
ATOM 1200 C CA . THR A 1 167 ? 50.434 42.488 91.392 1.00 39.26 167 THR A CA 1
ATOM 1201 C C . THR A 1 167 ? 50.040 42.482 89.928 1.00 41.72 167 THR A C 1
ATOM 1202 O O . THR A 1 167 ? 50.775 43.021 89.108 1.00 48.71 167 THR A O 1
ATOM 1206 N N . VAL A 1 168 ? 48.841 41.990 89.599 1.00 41.60 168 VAL A N 1
ATOM 1207 C CA . VAL A 1 168 ? 48.335 42.032 88.235 1.00 32.39 168 VAL A CA 1
ATOM 1208 C C . VAL A 1 168 ? 47.762 43.406 87.942 1.00 31.61 168 VAL A C 1
ATOM 1209 O O . VAL A 1 168 ? 48.201 44.048 86.997 1.00 36.57 168 VAL A O 1
ATOM 1213 N N . TYR A 1 169 ? 46.825 43.916 88.738 1.00 29.98 169 TYR A N 1
ATOM 1214 C CA . TYR A 1 169 ? 46.213 45.208 88.476 1.00 25.76 169 TYR A CA 1
ATOM 1215 C C . TYR A 1 169 ? 47.168 46.382 88.421 1.00 27.82 169 TYR A C 1
ATOM 1216 O O . TYR A 1 169 ? 46.864 47.344 87.723 1.00 32.80 169 TYR A O 1
ATOM 1225 N N . SER A 1 170 ? 48.308 46.369 89.118 1.00 28.48 170 SER A N 1
ATOM 1226 C CA . SER A 1 170 ? 49.224 47.496 89.061 1.00 29.40 170 SER A CA 1
ATOM 1227 C C . SER A 1 170 ? 49.770 47.705 87.633 1.00 33.73 170 SER A C 1
ATOM 1228 O O . SER A 1 170 ? 49.561 48.820 87.146 1.00 30.33 170 SER A O 1
ATOM 1231 N N . PRO A 1 171 ? 50.385 46.757 86.880 1.00 31.98 171 PRO A N 1
ATOM 1232 C CA . PRO A 1 171 ? 50.782 46.929 85.481 1.00 34.70 171 PRO A CA 1
ATOM 1233 C C . PRO A 1 171 ? 49.658 47.130 84.486 1.00 32.01 171 PRO A C 1
ATOM 1234 O O . PRO A 1 171 ? 49.730 47.998 83.616 1.00 34.64 171 PRO A O 1
ATOM 1238 N N . LEU A 1 172 ? 48.604 46.332 84.643 1.00 32.05 172 LEU A N 1
ATOM 1239 C CA . LEU A 1 172 ? 47.399 46.465 83.850 1.00 35.40 172 LEU A CA 1
ATOM 1240 C C . LEU A 1 172 ? 46.831 47.872 83.927 1.00 34.96 172 LEU A C 1
ATOM 1241 O O . LEU A 1 172 ? 46.169 48.320 83.001 1.00 39.05 172 LEU A O 1
ATOM 1246 N N . SER A 1 173 ? 47.116 48.596 85.008 1.00 32.99 173 SER A N 1
ATOM 1247 C CA . SER A 1 173 ? 46.684 49.962 85.154 1.00 31.40 173 SER A CA 1
ATOM 1248 C C . SER A 1 173 ? 47.783 50.921 84.701 1.00 34.53 173 SER A C 1
ATOM 1249 O O . SER A 1 173 ? 47.477 51.936 84.069 1.00 36.39 173 SER A O 1
ATOM 1252 N N . HIS A 1 174 ? 49.070 50.637 84.984 1.00 35.91 174 HIS A N 1
ATOM 1253 C CA . HIS A 1 174 ? 50.188 51.528 84.649 1.00 31.72 174 HIS A CA 1
ATOM 1254 C C . HIS A 1 174 ? 50.548 51.606 83.169 1.00 39.81 174 HIS A C 1
ATOM 1255 O O . HIS A 1 174 ? 50.859 52.684 82.651 1.00 47.83 174 HIS A O 1
ATOM 1262 N N . PHE A 1 175 ? 50.528 50.462 82.485 1.00 40.49 175 PHE A N 1
ATOM 1263 C CA . PHE A 1 175 ? 50.892 50.404 81.085 1.00 41.05 175 PHE A CA 1
ATOM 1264 C C . PHE A 1 175 ? 49.755 50.714 80.119 1.00 44.80 175 PHE A C 1
ATOM 1265 O O . PHE A 1 175 ? 49.807 50.417 78.925 1.00 47.17 175 PHE A O 1
ATOM 1273 N N . GLY A 1 176 ? 48.719 51.370 80.662 1.00 46.26 176 GLY A N 1
ATOM 1274 C CA . GLY A 1 176 ? 47.522 51.780 79.944 1.00 43.86 176 GLY A CA 1
ATOM 1275 C C . GLY A 1 176 ? 46.682 50.618 79.443 1.00 43.37 176 GLY A C 1
ATOM 1276 O O . GLY A 1 176 ? 45.825 50.811 78.584 1.00 48.09 176 GLY A O 1
ATOM 1277 N N . LEU A 1 177 ? 46.895 49.416 79.995 1.00 38.51 177 LEU A N 1
ATOM 1278 C CA . LEU A 1 177 ? 46.236 48.198 79.543 1.00 37.20 177 LEU A CA 1
ATOM 1279 C C . LEU A 1 177 ? 44.874 47.925 80.180 1.00 41.84 177 LEU A C 1
ATOM 1280 O O . LEU A 1 177 ? 44.400 46.794 80.183 1.00 39.91 177 LEU A O 1
ATOM 1285 N N . LYS A 1 178 ? 44.204 48.951 80.728 1.00 47.42 178 LYS A N 1
ATOM 1286 C CA . LYS A 1 178 ? 42.900 48.812 81.377 1.00 55.87 178 LYS A CA 1
ATOM 1287 C C . LYS A 1 178 ? 41.745 48.860 80.365 1.00 58.09 178 LYS A C 1
ATOM 1288 O O . LYS A 1 178 ? 40.588 48.521 80.633 1.00 59.36 178 LYS A O 1
ATOM 1294 N N . GLN A 1 179 ? 42.107 49.274 79.152 1.00 60.09 179 GLN A N 1
ATOM 1295 C CA . GLN A 1 179 ? 41.260 49.382 77.976 1.00 57.04 179 GLN A CA 1
ATOM 1296 C C . GLN A 1 179 ? 40.624 48.050 77.563 1.00 52.80 179 GLN A C 1
ATOM 1297 O O . GLN A 1 179 ? 41.335 47.046 77.493 1.00 49.03 179 GLN A O 1
ATOM 1303 N N . PRO A 1 180 ? 39.307 47.973 77.291 1.00 51.64 180 PRO A N 1
ATOM 1304 C CA . PRO A 1 180 ? 38.666 46.852 76.613 1.00 48.50 180 PRO A CA 1
ATOM 1305 C C . PRO A 1 180 ? 39.148 46.688 75.185 1.00 47.58 180 PRO A C 1
ATOM 1306 O O . PRO A 1 180 ? 39.495 47.641 74.474 1.00 46.34 180 PRO A O 1
ATOM 1310 N N . GLY A 1 181 ? 39.197 45.413 74.825 1.00 43.65 181 GLY A N 1
ATOM 1311 C CA . GLY A 1 181 ? 39.628 45.028 73.505 1.00 45.04 181 GLY A CA 1
ATOM 1312 C C . GLY A 1 181 ? 40.966 44.322 73.493 1.00 46.09 181 GLY A C 1
ATOM 1313 O O . GLY A 1 181 ? 41.0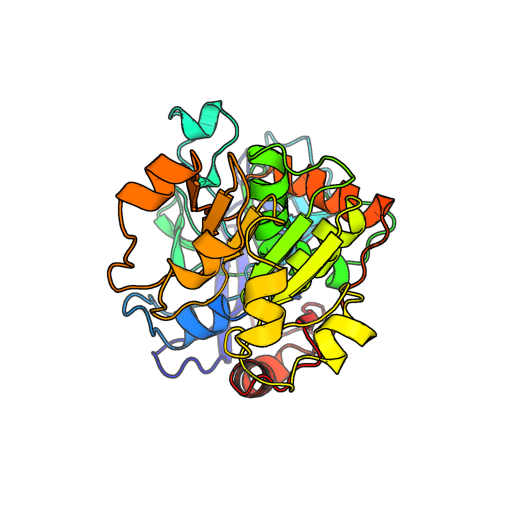96 43.335 72.772 1.00 50.54 181 GLY A O 1
ATOM 1314 N N . LEU A 1 182 ? 41.947 44.767 74.295 1.00 45.39 182 LEU A N 1
ATOM 1315 C CA . LEU A 1 182 ? 43.308 44.228 74.276 1.00 41.03 182 LEU A CA 1
ATOM 1316 C C . LEU A 1 182 ? 43.505 42.719 74.302 1.00 40.34 182 LEU A C 1
ATOM 1317 O O . LEU A 1 182 ? 42.723 41.949 74.860 1.00 45.45 182 LEU A O 1
ATOM 1322 N N . ARG A 1 183 ? 44.564 42.303 73.613 1.00 34.91 183 ARG A N 1
ATOM 1323 C CA . ARG A 1 183 ? 44.899 40.907 73.528 1.00 31.30 183 ARG A CA 1
ATOM 1324 C C . ARG A 1 183 ? 46.102 40.659 74.389 1.00 28.75 183 ARG A C 1
ATOM 1325 O O . ARG A 1 183 ? 47.167 41.262 74.271 1.00 29.90 183 ARG A O 1
ATOM 1333 N N . GLY A 1 184 ? 45.862 39.763 75.324 1.00 29.84 184 GLY A N 1
ATOM 1334 C CA . GLY A 1 184 ? 46.905 39.434 76.251 1.00 27.57 184 GLY A CA 1
ATOM 1335 C C . GLY A 1 184 ? 47.112 37.955 76.349 1.00 25.20 184 GLY A C 1
ATOM 1336 O O . GLY A 1 184 ? 46.242 37.114 76.118 1.00 27.80 184 GLY A O 1
ATOM 1337 N N . GLY A 1 185 ? 48.373 37.731 76.660 1.00 26.14 185 GLY A N 1
ATOM 1338 C CA . GLY A 1 185 ? 48.864 36.413 76.943 1.00 24.18 185 GLY A CA 1
ATOM 1339 C C . GLY A 1 185 ? 49.142 36.361 78.426 1.00 23.76 185 GLY A C 1
ATOM 1340 O O . GLY A 1 185 ? 49.488 37.366 79.053 1.00 19.47 185 GLY A O 1
ATOM 1341 N N . ILE A 1 186 ? 48.885 35.186 78.997 1.00 23.70 186 ILE A N 1
ATOM 1342 C CA . ILE A 1 186 ? 49.233 34.965 80.386 1.00 17.62 186 ILE A CA 1
ATOM 1343 C C . ILE A 1 186 ? 50.223 33.825 80.302 1.00 20.93 186 ILE A C 1
ATOM 1344 O O . ILE A 1 186 ? 49.835 32.676 80.078 1.00 20.47 186 ILE A O 1
ATOM 1349 N N . LEU A 1 187 ? 51.514 34.147 80.386 1.00 20.08 187 LEU A N 1
ATOM 1350 C CA . LEU A 1 187 ? 52.504 33.088 80.398 1.00 29.03 187 LEU A CA 1
ATOM 1351 C C . LEU A 1 187 ? 52.794 32.737 81.854 1.00 33.50 187 LEU A C 1
ATOM 1352 O O . LEU A 1 187 ? 53.376 33.520 82.603 1.00 35.67 187 LEU A O 1
ATOM 1357 N N . GLY A 1 188 ? 52.365 31.541 82.255 1.00 33.21 188 GLY A N 1
ATOM 1358 C CA . GLY A 1 188 ? 52.502 31.101 83.632 1.00 38.80 188 GLY A CA 1
ATOM 1359 C C . GLY A 1 188 ? 51.162 31.178 84.353 1.00 43.64 188 GLY A C 1
ATOM 1360 O O . GLY A 1 188 ? 50.521 32.235 84.373 1.00 41.25 188 GLY A O 1
ATOM 1361 N N . LEU A 1 189 ? 50.717 30.034 84.909 1.00 48.71 189 LEU A N 1
ATOM 1362 C CA . LEU A 1 189 ? 49.474 29.948 85.680 1.00 52.71 189 LEU A CA 1
ATOM 1363 C C . LEU A 1 189 ? 49.651 29.615 87.166 1.00 53.12 189 LEU A C 1
ATOM 1364 O O . LEU A 1 189 ? 49.113 28.644 87.716 1.00 54.02 189 LEU A O 1
ATOM 1369 N N . GLY A 1 190 ? 50.419 30.474 87.843 1.00 51.26 190 GLY A N 1
ATOM 1370 C CA . GLY A 1 190 ? 50.615 30.337 89.271 1.00 46.29 190 GLY A CA 1
ATOM 1371 C C . GLY A 1 190 ? 49.447 30.975 89.999 1.00 40.85 190 GLY A C 1
ATOM 1372 O O . GLY A 1 190 ? 48.280 30.634 89.791 1.00 44.02 190 GLY A O 1
ATOM 1373 N N . GLY A 1 191 ? 49.788 31.915 90.870 1.00 36.23 191 GLY A N 1
ATOM 1374 C CA . GLY A 1 191 ? 48.777 32.644 91.608 1.00 31.31 191 GLY A CA 1
ATOM 1375 C C . GLY A 1 191 ? 48.494 33.959 90.911 1.00 32.45 191 GLY A C 1
ATOM 1376 O O . GLY A 1 191 ? 47.345 34.389 90.747 1.00 34.87 191 GLY A O 1
ATOM 1377 N N . VAL A 1 192 ? 49.603 34.580 90.494 1.00 24.86 192 VAL A N 1
ATOM 1378 C CA . VAL A 1 192 ? 49.552 35.847 89.797 1.00 32.35 192 VAL A CA 1
ATOM 1379 C C . VAL A 1 192 ? 48.937 35.647 88.408 1.00 35.95 192 VAL A C 1
ATOM 1380 O O . VAL A 1 192 ? 48.155 36.481 87.942 1.00 39.41 192 VAL A O 1
ATOM 1384 N N . GLY A 1 193 ? 49.271 34.509 87.773 1.00 32.70 193 GLY A N 1
ATOM 1385 C CA . GLY A 1 193 ? 48.764 34.138 86.469 1.00 26.71 193 GLY A CA 1
ATOM 1386 C C . GLY A 1 193 ? 47.259 33.995 86.489 1.00 33.63 193 GLY A C 1
ATOM 1387 O O . GLY A 1 193 ? 46.563 34.610 85.683 1.00 37.39 193 GLY A O 1
ATOM 1388 N N . HIS A 1 194 ? 46.782 33.225 87.479 1.00 36.56 194 HIS A N 1
ATOM 1389 C CA . HIS A 1 194 ? 45.375 32.928 87.748 1.00 34.42 194 HIS A CA 1
ATOM 1390 C C . HIS A 1 194 ? 44.506 34.177 87.868 1.00 35.15 194 HIS A C 1
ATOM 1391 O O . HIS A 1 194 ? 43.414 34.257 87.302 1.00 29.89 194 HIS A O 1
ATOM 1398 N N . MET A 1 195 ? 45.042 35.161 88.602 1.00 35.96 195 MET A N 1
ATOM 1399 C CA . MET A 1 195 ? 44.431 36.474 88.776 1.00 36.89 195 MET A CA 1
ATOM 1400 C C . MET A 1 195 ? 44.524 37.329 87.527 1.00 35.03 195 MET A C 1
ATOM 1401 O O . MET A 1 195 ? 43.667 38.182 87.295 1.00 34.05 195 MET A O 1
ATOM 1406 N N . GLY A 1 196 ? 45.593 37.113 86.743 1.00 31.27 196 GLY A N 1
ATOM 1407 C CA . GLY A 1 196 ? 45.770 37.743 85.447 1.00 32.63 196 GLY A CA 1
ATOM 1408 C C . GLY A 1 196 ? 44.565 37.443 84.563 1.00 28.35 196 GLY A C 1
ATOM 1409 O O . GLY A 1 196 ? 43.877 38.368 84.135 1.00 26.81 196 GLY A O 1
ATOM 1410 N N . VAL A 1 197 ? 44.250 36.147 84.394 1.00 24.89 197 VAL A N 1
ATOM 1411 C CA . VAL A 1 197 ? 43.107 35.660 83.612 1.00 19.92 197 VAL A CA 1
ATOM 1412 C C . VAL A 1 197 ? 41.758 36.132 84.160 1.00 25.34 197 VAL A C 1
ATOM 1413 O O . VAL A 1 197 ? 40.719 35.941 83.523 1.00 30.29 197 VAL A O 1
ATOM 1417 N N . LYS A 1 198 ? 41.714 36.728 85.359 1.00 32.09 198 LYS A N 1
ATOM 1418 C CA . LYS A 1 198 ? 40.456 37.176 85.934 1.00 34.97 198 LYS A CA 1
ATOM 1419 C C . LYS A 1 198 ? 40.319 38.663 85.760 1.00 36.12 198 LYS A C 1
ATOM 1420 O O . LYS A 1 198 ? 39.306 39.121 85.248 1.00 41.69 198 LYS A O 1
ATOM 1426 N N . ILE A 1 199 ? 41.343 39.423 86.154 1.00 38.84 199 ILE A N 1
ATOM 1427 C CA . ILE A 1 199 ? 41.350 40.868 86.005 1.00 36.67 199 ILE A CA 1
ATOM 1428 C C . ILE A 1 199 ? 41.464 41.263 84.538 1.00 33.64 199 ILE A C 1
ATOM 1429 O O . ILE A 1 199 ? 40.826 42.233 84.140 1.00 34.89 199 ILE A O 1
ATOM 1434 N N . ALA A 1 200 ? 42.223 40.541 83.703 1.00 29.07 200 ALA A N 1
ATOM 1435 C CA . ALA A 1 200 ? 42.292 40.846 82.274 1.00 31.44 200 ALA A CA 1
ATOM 1436 C C . ALA A 1 200 ? 40.947 40.598 81.595 1.00 28.79 200 ALA A C 1
ATOM 1437 O O . ALA A 1 200 ? 40.355 41.501 80.999 1.00 27.15 200 ALA A O 1
ATOM 1439 N N . LYS A 1 201 ? 40.428 39.379 81.772 1.00 29.00 201 LYS A N 1
ATOM 1440 C CA . LYS A 1 201 ? 39.139 38.992 81.238 1.00 32.05 201 LYS A CA 1
ATOM 1441 C C . LYS A 1 201 ? 38.050 39.937 81.730 1.00 33.88 201 LYS A C 1
ATOM 1442 O O . LYS A 1 201 ? 37.177 40.330 80.961 1.00 36.01 201 LYS A O 1
ATOM 1448 N N . ALA A 1 202 ? 38.135 40.395 82.985 1.00 41.33 202 ALA A N 1
ATOM 1449 C CA . ALA A 1 202 ? 37.173 41.339 83.541 1.00 42.63 202 ALA A CA 1
ATOM 1450 C C . ALA A 1 202 ? 37.264 42.757 82.984 1.00 41.01 202 ALA A C 1
ATOM 1451 O O . ALA A 1 202 ? 36.248 43.453 82.926 1.00 40.20 202 ALA A O 1
ATOM 1453 N N . MET A 1 203 ? 38.467 43.197 82.575 1.00 40.83 203 MET A N 1
ATOM 1454 C CA . MET A 1 203 ? 38.686 44.511 81.968 1.00 40.48 203 MET A CA 1
ATOM 1455 C C . MET A 1 203 ? 38.206 44.556 80.518 1.00 42.07 203 MET A C 1
ATOM 1456 O O . MET A 1 203 ? 38.201 45.616 79.889 1.00 44.89 203 MET A O 1
ATOM 1461 N N . GLY A 1 204 ? 37.803 43.392 79.994 1.00 38.59 204 GLY A N 1
ATOM 1462 C CA . GLY A 1 204 ? 37.314 43.229 78.636 1.00 38.41 204 GLY A CA 1
ATOM 1463 C C . GLY A 1 204 ? 38.419 42.869 77.648 1.00 39.93 204 GLY A C 1
ATOM 1464 O O . GLY A 1 204 ? 38.430 43.403 76.538 1.00 44.71 204 GLY A O 1
ATOM 1465 N N . HIS A 1 205 ? 39.345 41.969 78.018 1.00 31.85 205 HIS A N 1
ATOM 1466 C CA . HIS A 1 205 ? 40.460 41.558 77.168 1.00 29.42 205 HIS A CA 1
ATOM 1467 C C . HIS A 1 205 ? 40.340 40.154 76.586 1.00 31.74 205 HIS A C 1
ATOM 1468 O O . HIS A 1 205 ? 39.674 39.282 77.155 1.00 33.88 205 HIS A O 1
ATOM 1475 N N . HIS A 1 206 ? 40.979 39.903 75.438 1.00 29.24 206 HIS A N 1
ATOM 1476 C CA . HIS A 1 206 ? 41.023 38.547 74.911 1.00 31.1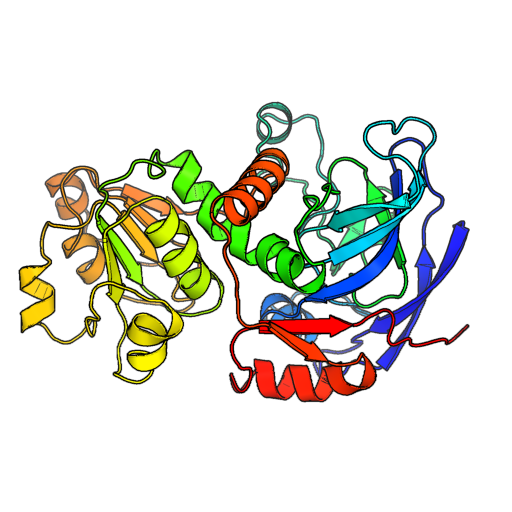8 206 HIS A CA 1
ATOM 1477 C C . HIS A 1 206 ? 42.208 37.892 75.604 1.00 27.22 206 HIS A C 1
ATOM 1478 O O . HIS A 1 206 ? 43.377 38.269 75.454 1.00 26.16 206 HIS A O 1
ATOM 1485 N N . VAL A 1 207 ? 41.874 36.891 76.407 1.00 25.68 207 VAL A N 1
ATOM 1486 C CA . VAL A 1 207 ? 42.918 36.254 77.175 1.00 31.23 207 VAL A CA 1
ATOM 1487 C C . VAL A 1 207 ? 43.263 34.874 76.663 1.00 34.07 207 VAL A C 1
ATOM 1488 O O . VAL A 1 207 ? 42.456 33.953 76.673 1.00 35.09 207 VAL A O 1
ATOM 1492 N N . THR A 1 208 ? 44.521 34.779 76.235 1.00 36.82 208 THR A N 1
ATOM 1493 C CA . THR A 1 208 ? 45.126 33.541 75.783 1.00 38.01 208 THR A CA 1
ATOM 1494 C C . THR A 1 208 ? 46.099 33.049 76.862 1.00 40.25 208 THR A C 1
ATOM 1495 O O . THR A 1 208 ? 47.071 33.731 77.227 1.00 40.49 208 THR A O 1
ATOM 1499 N N . VAL A 1 209 ? 45.837 31.864 77.426 1.00 40.73 209 VAL A N 1
ATOM 1500 C CA . VAL A 1 209 ? 46.766 31.329 78.410 1.00 46.13 209 VAL A CA 1
ATOM 1501 C C . VAL A 1 209 ? 47.744 30.403 77.720 1.00 48.20 209 VAL A C 1
ATOM 1502 O O . VAL A 1 209 ? 47.394 29.470 76.998 1.00 49.56 209 VAL A O 1
ATOM 1506 N N . ILE A 1 210 ? 49.008 30.727 77.970 1.00 52.34 210 ILE A N 1
ATOM 1507 C CA . ILE A 1 210 ? 50.111 29.985 77.392 1.00 56.38 210 ILE A CA 1
ATOM 1508 C C . ILE A 1 210 ? 50.733 29.133 78.486 1.00 56.27 210 ILE A C 1
ATOM 1509 O O . ILE A 1 210 ? 50.907 29.588 79.621 1.00 61.37 210 ILE A O 1
ATOM 1514 N N . SER A 1 211 ? 51.052 27.879 78.148 1.00 55.79 211 SER A N 1
ATOM 1515 C CA . SER A 1 211 ? 51.690 26.972 79.086 1.00 55.58 211 SER A CA 1
ATOM 1516 C C . SER A 1 211 ? 52.749 26.079 78.443 1.00 57.31 211 SER A C 1
ATOM 1517 O O . SER A 1 211 ? 53.521 26.535 77.599 1.00 60.26 211 SER A O 1
ATOM 1520 N N . SER A 1 212 ? 52.830 24.808 78.847 1.00 59.26 212 SER A N 1
ATOM 1521 C CA . SER A 1 212 ? 53.802 23.843 78.358 1.00 59.46 212 SER A CA 1
ATOM 1522 C C . SER A 1 212 ? 53.272 22.414 78.414 1.00 59.91 212 SER A C 1
ATOM 1523 O O . SER A 1 212 ? 53.935 21.472 77.976 1.00 59.17 212 SER A O 1
ATOM 1526 N N . SER A 1 213 ? 52.057 22.258 78.949 1.00 61.36 213 SER A N 1
ATOM 1527 C CA . SER A 1 213 ? 51.383 20.978 79.055 1.00 64.53 213 SER A CA 1
ATOM 1528 C C . SER A 1 213 ? 49.883 21.210 79.158 1.00 67.13 213 SER A C 1
ATOM 1529 O O . SER A 1 213 ? 49.423 22.310 79.464 1.00 67.21 213 SER A O 1
ATOM 1532 N N . ASN A 1 214 ? 49.103 20.158 78.908 1.00 69.06 214 ASN A N 1
ATOM 1533 C CA . ASN A 1 214 ? 47.652 20.242 78.925 1.00 73.31 214 ASN A CA 1
ATOM 1534 C C . ASN A 1 214 ? 46.980 20.094 80.281 1.00 74.60 214 ASN A C 1
ATOM 1535 O O . ASN A 1 214 ? 45.778 19.829 80.368 1.00 75.45 214 ASN A O 1
ATOM 1540 N N . LYS A 1 215 ? 47.734 20.280 81.365 1.00 77.63 215 LYS A N 1
ATOM 1541 C CA . LYS A 1 215 ? 47.199 20.141 82.713 1.00 80.21 215 LYS A CA 1
ATOM 1542 C C . LYS A 1 215 ? 46.338 21.324 83.126 1.00 78.51 215 LYS A C 1
ATOM 1543 O O . LYS A 1 215 ? 45.286 21.166 83.747 1.00 81.12 215 LYS A O 1
ATOM 1549 N N . LYS A 1 216 ? 46.772 22.524 82.738 1.00 76.25 216 LYS A N 1
ATOM 1550 C CA . LYS A 1 216 ? 46.061 23.750 83.054 1.00 73.09 216 LYS A CA 1
ATOM 1551 C C . LYS A 1 216 ? 44.975 24.118 82.043 1.00 71.44 216 LYS A C 1
ATOM 1552 O O . LYS A 1 216 ? 44.494 25.250 82.051 1.00 69.76 216 LYS A O 1
ATOM 1558 N N . ARG A 1 217 ? 44.575 23.202 81.143 1.00 70.80 217 ARG A N 1
ATOM 1559 C CA . ARG A 1 217 ? 43.508 23.452 80.182 1.00 71.03 217 ARG A CA 1
ATOM 1560 C C . ARG A 1 217 ? 42.203 23.637 80.931 1.00 71.37 217 ARG A C 1
ATOM 1561 O O . ARG A 1 217 ? 41.632 24.717 80.836 1.00 69.75 217 ARG A O 1
ATOM 1569 N N . GLU A 1 218 ? 41.761 22.646 81.729 1.00 73.00 218 GLU A N 1
ATOM 1570 C CA . GLU A 1 218 ? 40.531 22.734 82.519 1.00 73.56 218 GLU A CA 1
ATOM 1571 C C . GLU A 1 218 ? 40.586 23.974 83.394 1.00 68.43 218 GLU A C 1
ATOM 1572 O O . GLU A 1 218 ? 39.629 24.737 83.415 1.00 64.25 218 GLU A O 1
ATOM 1578 N N . GLU A 1 219 ? 41.730 24.233 84.045 1.00 65.25 219 GLU A N 1
ATOM 1579 C CA . GLU A 1 219 ? 41.856 25.392 84.905 1.00 60.86 219 GLU A CA 1
ATOM 1580 C C . GLU A 1 219 ? 41.731 26.681 84.117 1.00 56.51 219 GLU A C 1
ATOM 1581 O O . GLU A 1 219 ? 40.860 27.475 84.451 1.00 56.45 219 GLU A O 1
ATOM 1587 N N . ALA A 1 220 ? 42.534 26.893 83.069 1.00 54.64 220 ALA A N 1
ATOM 1588 C CA . ALA A 1 220 ? 42.496 28.125 82.299 1.00 54.37 220 ALA A CA 1
ATOM 1589 C C . ALA A 1 220 ? 41.238 28.334 81.479 1.00 56.40 220 ALA A C 1
ATOM 1590 O O . ALA A 1 220 ? 40.728 29.447 81.398 1.00 54.55 220 ALA A O 1
ATOM 1592 N N . LEU A 1 221 ? 40.706 27.261 80.898 1.00 60.82 221 LEU A N 1
ATOM 1593 C CA . LEU A 1 221 ? 39.531 27.355 80.055 1.00 64.91 221 LEU A CA 1
ATOM 1594 C C . LEU A 1 221 ? 38.217 27.204 80.806 1.00 67.83 221 LEU A C 1
ATOM 1595 O O . LEU A 1 221 ? 37.308 28.005 80.578 1.00 73.26 221 LEU A O 1
ATOM 1600 N N . GLN A 1 222 ? 38.076 26.206 81.694 1.00 66.37 222 GLN A N 1
ATOM 1601 C CA . GLN A 1 222 ? 36.844 26.018 82.449 1.00 65.05 222 GLN A CA 1
ATOM 1602 C C . GLN A 1 222 ? 36.822 26.928 83.660 1.00 60.77 222 GLN A C 1
ATOM 1603 O O . GLN A 1 222 ? 36.034 27.871 83.700 1.00 61.28 222 GLN A O 1
ATOM 1609 N N . ASP A 1 223 ? 37.719 26.690 84.621 1.00 58.95 223 ASP A N 1
ATOM 1610 C CA . ASP A 1 223 ? 37.739 27.436 85.866 1.00 57.67 223 ASP A CA 1
ATOM 1611 C C . ASP A 1 223 ? 38.187 28.884 85.765 1.00 56.24 223 ASP A C 1
ATOM 1612 O O . ASP A 1 223 ? 37.832 29.679 86.637 1.00 58.79 223 ASP A O 1
ATOM 1617 N N . LEU A 1 224 ? 38.929 29.276 84.723 1.00 52.95 224 LEU A N 1
ATOM 1618 C CA . LEU A 1 224 ? 39.350 30.662 84.545 1.00 51.52 224 LEU A CA 1
ATOM 1619 C C . LEU A 1 224 ? 38.684 31.400 83.387 1.00 52.93 224 LEU A C 1
ATOM 1620 O O . LEU A 1 224 ? 38.672 32.637 83.366 1.00 54.01 224 LEU A O 1
ATOM 1625 N N . GLY A 1 225 ? 38.133 30.660 82.412 1.00 50.03 225 GLY A N 1
ATO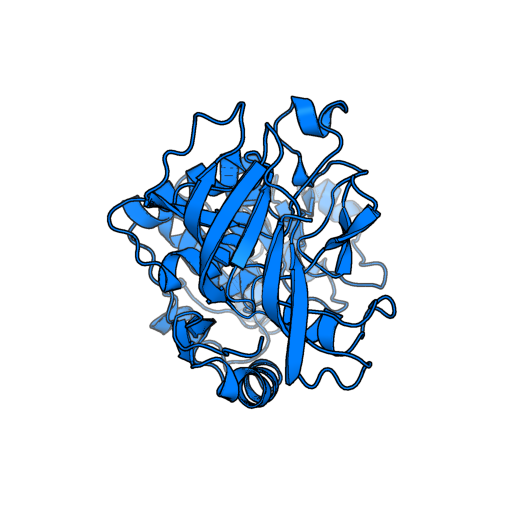M 1626 C CA . GLY A 1 225 ? 37.398 31.256 81.303 1.00 48.22 225 GLY A CA 1
ATOM 1627 C C . GLY A 1 225 ? 38.257 32.021 80.313 1.00 46.71 225 GLY A C 1
ATOM 1628 O O . GLY A 1 225 ? 37.837 33.031 79.744 1.00 45.19 225 GLY A O 1
ATOM 1629 N N . ALA A 1 226 ? 39.494 31.550 80.150 1.00 48.36 226 ALA A N 1
ATOM 1630 C CA . ALA A 1 226 ? 40.402 32.105 79.170 1.00 46.51 226 ALA A CA 1
ATOM 1631 C C . ALA A 1 226 ? 39.929 31.670 77.797 1.00 51.07 226 ALA A C 1
ATOM 1632 O O . ALA A 1 226 ? 39.315 30.615 77.611 1.00 52.33 226 ALA A O 1
ATOM 1634 N N . ASP A 1 227 ? 40.179 32.553 76.838 1.00 53.91 227 ASP A N 1
ATOM 1635 C CA . ASP A 1 227 ? 39.888 32.266 75.449 1.00 53.79 227 ASP A CA 1
ATOM 1636 C C . ASP A 1 227 ? 41.128 31.528 74.981 1.00 53.86 227 ASP A C 1
ATOM 1637 O O . ASP A 1 227 ? 42.224 32.078 74.907 1.00 61.38 227 ASP A O 1
ATOM 1642 N N . ASP A 1 228 ? 40.954 30.239 74.738 1.00 52.94 228 ASP A N 1
ATOM 1643 C CA . ASP A 1 228 ? 41.993 29.336 74.275 1.00 51.49 228 ASP A CA 1
ATOM 1644 C C . ASP A 1 228 ? 43.340 29.267 74.999 1.00 44.71 228 ASP A C 1
ATOM 1645 O O . ASP A 1 228 ? 43.879 30.162 75.656 1.00 37.28 228 ASP A O 1
ATOM 1650 N N . TYR A 1 229 ? 43.839 28.059 74.813 1.00 39.66 229 TYR A N 1
ATOM 1651 C CA . TYR A 1 229 ? 45.046 27.626 75.433 1.00 34.69 229 TYR A CA 1
ATOM 1652 C C . TYR A 1 229 ? 46.025 27.139 74.386 1.00 33.99 229 TYR A C 1
ATOM 1653 O O . TYR A 1 229 ? 45.730 26.321 73.513 1.00 32.71 229 TYR A O 1
ATOM 1662 N N . VAL A 1 230 ? 47.218 27.704 74.495 1.00 31.94 230 VAL A N 1
ATOM 1663 C CA . VAL A 1 230 ? 48.312 27.324 73.632 1.00 38.87 230 VAL A CA 1
ATOM 1664 C C . VAL A 1 230 ? 49.474 26.754 74.422 1.00 41.13 230 VAL A C 1
ATOM 1665 O O . VAL A 1 230 ? 49.833 27.238 75.494 1.00 50.41 230 VAL A O 1
ATOM 1669 N N . ILE A 1 231 ? 50.044 25.658 73.925 1.00 43.86 231 ILE A N 1
ATOM 1670 C CA . ILE A 1 231 ? 51.245 25.096 74.522 1.00 41.70 231 ILE A CA 1
ATOM 1671 C C . ILE A 1 231 ? 52.342 25.934 73.888 1.00 46.80 231 ILE A C 1
ATOM 1672 O O . ILE A 1 231 ? 52.400 26.032 72.657 1.00 48.26 231 ILE A O 1
ATOM 1677 N N . GLY A 1 232 ? 53.208 26.559 74.694 1.00 46.88 232 GLY A N 1
ATOM 1678 C CA . GLY A 1 232 ? 54.321 27.354 74.185 1.00 52.34 232 GLY A CA 1
ATOM 1679 C C . GLY A 1 232 ? 55.226 26.602 73.203 1.00 56.99 232 GLY A C 1
ATOM 1680 O O . GLY A 1 232 ? 56.033 27.224 72.513 1.00 58.36 232 GLY A O 1
ATOM 1681 N N . SER A 1 233 ? 55.094 25.266 73.117 1.00 59.17 233 SER A N 1
ATOM 1682 C CA . SER A 1 233 ? 55.862 24.420 72.220 1.00 63.03 233 SER A CA 1
ATOM 1683 C C . SER A 1 233 ? 55.110 23.927 71.000 1.00 65.00 233 SER A C 1
ATOM 1684 O O . SER A 1 233 ? 55.714 23.307 70.120 1.00 69.26 233 SER A O 1
ATOM 1687 N N . ASP A 1 234 ? 53.796 24.161 70.925 1.00 65.83 234 ASP A N 1
ATOM 1688 C CA . ASP A 1 234 ? 53.032 23.795 69.742 1.00 66.80 234 ASP A CA 1
ATOM 1689 C C . ASP A 1 234 ? 53.152 24.922 68.723 1.00 62.39 234 ASP A C 1
ATOM 1690 O O . ASP A 1 234 ? 52.325 25.831 68.617 1.00 57.44 234 ASP A O 1
ATOM 1695 N N . GLN A 1 235 ? 54.249 24.800 67.969 1.00 61.04 235 GLN A N 1
ATOM 1696 C CA . GLN A 1 235 ? 54.650 25.714 66.911 1.00 61.90 235 GLN A CA 1
ATOM 1697 C C . GLN A 1 235 ? 53.609 26.083 65.867 1.00 59.45 235 GLN A C 1
ATOM 1698 O O . GLN A 1 235 ? 53.677 27.176 65.307 1.00 59.49 235 GLN A O 1
ATOM 1704 N N . ALA A 1 236 ? 52.646 25.195 65.593 1.00 55.87 236 ALA A N 1
ATOM 1705 C CA . ALA A 1 236 ? 51.552 25.489 64.684 1.00 55.07 236 ALA A CA 1
ATOM 1706 C C . ALA A 1 236 ? 50.756 26.672 65.221 1.00 55.94 236 ALA A C 1
ATOM 1707 O O . ALA A 1 236 ? 50.827 27.765 64.660 1.00 57.64 236 ALA A O 1
ATOM 1709 N N . LYS A 1 237 ? 50.068 26.492 66.354 1.00 57.48 237 LYS A N 1
ATOM 1710 C CA . LYS A 1 237 ? 49.276 27.551 66.963 1.00 58.27 237 LYS A CA 1
ATOM 1711 C C . LYS A 1 237 ? 50.090 28.712 67.525 1.00 56.41 237 LYS A C 1
ATOM 1712 O O . LYS A 1 237 ? 49.588 29.831 67.643 1.00 53.05 237 LYS A O 1
ATOM 1718 N N . MET A 1 238 ? 51.367 28.463 67.838 1.00 57.20 238 MET A N 1
ATOM 1719 C CA . MET A 1 238 ? 52.290 29.485 68.311 1.00 59.65 238 MET A CA 1
ATOM 1720 C C . MET A 1 238 ? 52.666 30.534 67.274 1.00 60.59 238 MET A C 1
ATOM 1721 O O . MET A 1 238 ? 53.052 31.659 67.607 1.00 61.51 238 MET A O 1
ATOM 1726 N N . SER A 1 239 ? 52.547 30.142 66.001 1.00 60.94 239 SER A N 1
ATOM 1727 C CA . SER A 1 239 ? 52.865 31.008 64.880 1.00 59.10 239 SER A CA 1
ATOM 1728 C C . SER A 1 239 ? 51.658 31.723 64.296 1.00 57.27 239 SER A C 1
ATOM 1729 O O . SER A 1 239 ? 51.805 32.698 63.561 1.00 58.82 239 SER A O 1
ATOM 1732 N N . GLU A 1 240 ? 50.447 31.252 64.602 1.00 54.64 240 GLU A N 1
ATOM 1733 C CA . GLU A 1 240 ? 49.219 31.917 64.189 1.00 54.27 240 GLU A CA 1
ATOM 1734 C C . GLU A 1 240 ? 48.952 33.126 65.076 1.00 54.36 240 GLU A C 1
ATOM 1735 O O . GLU A 1 240 ? 48.177 34.027 64.743 1.00 51.82 240 GLU A O 1
ATOM 1741 N N . LEU A 1 241 ? 49.613 33.091 66.243 1.00 56.38 241 LEU A N 1
ATOM 1742 C CA . LEU A 1 241 ? 49.600 34.138 67.248 1.00 55.55 241 LEU A CA 1
ATOM 1743 C C . LEU A 1 241 ? 50.666 35.208 67.058 1.00 53.05 241 LEU A C 1
ATOM 1744 O O . LEU A 1 241 ? 50.593 36.271 67.670 1.00 53.38 241 LEU A O 1
ATOM 1749 N N . ALA A 1 242 ? 51.642 34.928 66.189 1.00 52.30 242 ALA A N 1
ATOM 1750 C CA . ALA A 1 242 ? 52.804 35.752 65.879 1.00 48.55 242 ALA A CA 1
ATOM 1751 C C . ALA A 1 242 ? 52.804 37.276 65.879 1.00 43.88 242 ALA A C 1
ATOM 1752 O O . ALA A 1 242 ? 53.895 37.847 65.857 1.00 48.59 242 ALA A O 1
ATOM 1754 N N . ASP A 1 243 ? 51.694 38.009 65.855 1.00 36.27 243 ASP A N 1
ATOM 1755 C CA . ASP A 1 243 ? 51.770 39.458 65.990 1.00 38.18 243 ASP A CA 1
ATOM 1756 C C . ASP A 1 243 ? 50.393 39.938 66.393 1.00 37.87 243 ASP A C 1
ATOM 1757 O O . ASP A 1 243 ? 49.892 40.949 65.902 1.00 37.89 243 ASP A O 1
ATOM 1762 N N . SER A 1 244 ? 49.773 39.208 67.323 1.00 41.38 244 SER A N 1
ATOM 1763 C CA . SER A 1 244 ? 48.425 39.544 67.752 1.00 48.31 244 SER A CA 1
ATOM 1764 C C . SER A 1 244 ? 48.253 40.136 69.149 1.00 45.12 244 SER A C 1
ATOM 1765 O O . SER A 1 244 ? 47.283 40.875 69.352 1.00 42.14 244 SER A O 1
ATOM 1768 N N . LEU A 1 245 ? 49.178 39.854 70.095 1.00 40.35 245 LEU A N 1
ATOM 1769 C CA . LEU A 1 245 ? 49.087 40.288 71.493 1.00 30.56 245 LEU A CA 1
ATOM 1770 C C . LEU A 1 245 ? 49.611 41.676 71.849 1.00 30.00 245 LEU A C 1
ATOM 1771 O O . LEU A 1 245 ? 50.740 42.025 71.503 1.00 31.72 245 LEU A O 1
ATOM 1776 N N . ASP A 1 246 ? 48.792 42.466 72.570 1.00 32.85 246 ASP A N 1
ATOM 1777 C CA . ASP A 1 246 ? 49.141 43.795 73.091 1.00 31.59 246 ASP A CA 1
ATOM 1778 C C . ASP A 1 246 ? 50.109 43.756 74.263 1.00 27.70 246 ASP A C 1
ATOM 1779 O O . ASP A 1 246 ? 50.804 44.737 74.528 1.00 26.45 246 ASP A O 1
ATOM 1784 N N . TYR A 1 247 ? 50.139 42.623 74.976 1.00 27.30 247 TYR A N 1
ATOM 1785 C CA . TYR A 1 247 ? 50.992 42.426 76.140 1.00 28.31 247 TYR A CA 1
ATOM 1786 C C . TYR A 1 247 ? 51.125 40.968 76.554 1.00 26.80 247 TYR A C 1
ATOM 1787 O O . TYR A 1 247 ? 50.308 40.130 76.181 1.00 28.48 247 TYR A O 1
ATOM 1796 N N . VAL A 1 248 ? 52.132 40.687 77.392 1.00 31.51 248 VAL A N 1
ATOM 1797 C CA . VAL A 1 248 ? 52.338 39.381 78.023 1.00 32.18 248 VAL A CA 1
ATOM 1798 C C . VAL A 1 248 ? 52.689 39.576 79.506 1.00 32.89 248 VAL A C 1
ATOM 1799 O O . VAL A 1 248 ? 53.633 40.290 79.854 1.00 33.10 248 VAL A O 1
ATOM 1803 N N . ILE A 1 249 ? 51.893 38.965 80.397 1.00 30.12 249 ILE A N 1
ATOM 1804 C CA . ILE A 1 249 ? 52.191 38.923 81.824 1.00 26.67 249 ILE A CA 1
ATOM 1805 C C . ILE A 1 249 ? 52.987 37.634 81.998 1.00 26.63 249 ILE A C 1
ATOM 1806 O O . ILE A 1 249 ? 52.454 36.518 82.044 1.00 23.07 249 ILE A O 1
ATOM 1811 N N . ASP A 1 250 ? 54.312 37.817 81.980 1.00 27.96 250 ASP A N 1
ATOM 1812 C CA . ASP A 1 250 ? 55.250 36.713 82.138 1.00 31.38 250 ASP A CA 1
ATOM 1813 C C . ASP A 1 250 ? 55.461 36.449 83.618 1.00 35.15 250 ASP A C 1
ATOM 1814 O O . ASP A 1 250 ? 56.147 37.187 84.326 1.00 30.15 250 ASP A O 1
ATOM 1819 N N . THR A 1 251 ? 54.974 35.264 83.980 1.00 39.33 251 THR A N 1
ATOM 1820 C CA . THR A 1 251 ? 54.902 34.830 85.360 1.00 46.43 251 THR A CA 1
ATOM 1821 C C . THR A 1 251 ? 55.878 33.714 85.748 1.00 49.89 251 THR A C 1
ATOM 1822 O O . THR A 1 251 ? 56.026 33.435 86.942 1.00 56.63 251 THR A O 1
ATOM 1826 N N . VAL A 1 252 ? 56.575 33.050 84.811 1.00 47.60 252 VAL A N 1
ATOM 1827 C CA . VAL A 1 252 ? 57.475 31.943 85.139 1.00 45.88 252 VAL A CA 1
ATOM 1828 C C . VAL A 1 252 ? 58.771 32.334 85.856 1.00 50.06 252 VAL A C 1
ATOM 1829 O O . VAL A 1 252 ? 59.560 33.131 85.346 1.00 54.34 252 VAL A O 1
ATOM 1833 N N . PRO A 1 253 ? 58.986 31.762 87.069 1.00 52.36 253 PRO A N 1
ATOM 1834 C CA . PRO A 1 253 ? 60.053 32.093 88.026 1.00 53.90 253 PRO A CA 1
ATOM 1835 C C . PRO A 1 253 ? 61.461 31.617 87.711 1.00 54.98 253 PRO A C 1
ATOM 1836 O O . PRO A 1 253 ? 62.442 32.032 88.330 1.00 55.35 253 PRO A O 1
ATOM 1840 N N . VAL A 1 254 ? 61.513 30.681 86.760 1.00 58.41 254 VAL A N 1
ATOM 1841 C CA . VAL A 1 254 ? 62.749 30.094 86.292 1.00 56.05 254 VAL A CA 1
ATOM 1842 C C . VAL A 1 254 ? 63.106 30.657 84.915 1.00 55.30 254 VAL A C 1
ATOM 1843 O O . VAL A 1 254 ? 62.289 31.280 84.231 1.00 50.34 254 VAL A O 1
ATOM 1847 N N . HIS A 1 255 ? 64.369 30.445 84.543 1.00 56.62 255 HIS A N 1
ATOM 1848 C CA . HIS A 1 255 ? 64.954 30.906 83.298 1.00 58.39 255 HIS A CA 1
ATOM 1849 C C . HIS A 1 255 ? 64.276 30.295 82.080 1.00 55.35 255 HIS A C 1
ATOM 1850 O O . HIS A 1 255 ? 64.078 29.083 81.973 1.00 58.53 255 HIS A O 1
ATOM 1857 N N . HIS A 1 256 ? 63.896 31.184 81.167 1.00 53.01 256 HIS A N 1
ATOM 1858 C CA . HIS A 1 256 ? 63.196 30.819 79.939 1.00 50.54 256 HIS A CA 1
ATOM 1859 C C . HIS A 1 256 ? 63.569 31.742 78.788 1.00 49.94 256 HIS A C 1
ATOM 1860 O O . HIS A 1 256 ? 64.056 32.856 79.008 1.00 54.74 256 HIS A O 1
ATOM 1867 N N . ALA A 1 257 ? 63.362 31.291 77.545 1.00 46.63 257 ALA A N 1
ATOM 1868 C CA . ALA A 1 257 ? 63.678 32.111 76.382 1.00 41.52 257 ALA A CA 1
ATOM 1869 C C . ALA A 1 257 ? 62.591 33.149 76.176 1.00 36.99 257 ALA A C 1
ATOM 1870 O O . ALA A 1 257 ? 61.404 32.845 76.055 1.00 34.66 257 ALA A O 1
ATOM 1872 N N . LEU A 1 258 ? 63.004 34.405 76.170 1.00 37.63 258 LEU A N 1
ATOM 1873 C CA . LEU A 1 258 ? 62.037 35.477 76.066 1.00 44.54 258 LEU A CA 1
ATOM 1874 C C . LEU A 1 258 ? 61.504 35.749 74.687 1.00 45.94 258 LEU A C 1
ATOM 1875 O O . LEU A 1 258 ? 60.358 36.150 74.478 1.00 47.37 258 LEU A O 1
ATOM 1880 N N . GLU A 1 259 ? 62.419 35.479 73.766 1.00 46.88 259 GLU A N 1
ATOM 1881 C CA . GLU A 1 259 ? 62.225 35.703 72.356 1.00 45.36 259 GLU A CA 1
ATOM 1882 C C . GLU A 1 259 ? 61.019 34.991 71.757 1.00 42.08 259 GLU A C 1
ATOM 1883 O O . GLU A 1 259 ? 60.328 35.672 71.002 1.00 43.02 259 GLU A O 1
ATOM 1889 N N . PRO A 1 260 ? 60.617 33.736 72.045 1.00 39.33 260 PRO A N 1
ATOM 1890 C CA . PRO A 1 260 ? 59.368 33.139 71.572 1.00 37.74 260 PRO A CA 1
ATOM 1891 C C . PRO A 1 260 ? 58.114 33.880 72.001 1.00 40.54 260 PRO A C 1
ATOM 1892 O O . PRO A 1 260 ? 57.084 33.839 71.333 1.00 46.87 260 PRO A O 1
ATOM 1896 N N . TYR A 1 261 ? 58.213 34.568 73.138 1.00 41.05 261 TYR A N 1
ATOM 1897 C CA . TYR A 1 261 ? 57.071 35.229 73.746 1.00 36.29 261 TYR A CA 1
ATOM 1898 C C . TYR A 1 261 ? 56.962 36.673 73.319 1.00 35.92 261 TYR A C 1
ATOM 1899 O O . TYR A 1 261 ? 55.867 37.216 73.174 1.00 35.82 261 TYR A O 1
ATOM 1908 N N . LEU A 1 262 ? 58.139 37.260 73.071 1.00 39.30 262 LEU A N 1
ATOM 1909 C CA . LEU A 1 262 ? 58.254 38.570 72.444 1.00 36.70 262 LEU A CA 1
ATOM 1910 C C . LEU A 1 262 ? 57.697 38.456 71.025 1.00 38.50 262 LEU A C 1
ATOM 1911 O O . LEU A 1 262 ? 57.071 39.386 70.519 1.00 39.71 262 LEU A O 1
ATOM 1916 N N . SER A 1 263 ? 57.883 37.286 70.390 1.00 39.26 263 SER A N 1
ATOM 1917 C CA . SER A 1 263 ? 57.366 36.996 69.055 1.00 41.16 263 SER A CA 1
ATOM 1918 C C . SER A 1 263 ? 55.852 37.079 68.926 1.00 40.86 263 SER A C 1
ATOM 1919 O O . SER A 1 263 ? 55.378 37.456 67.868 1.00 45.78 263 SER A O 1
ATOM 1922 N N . LEU A 1 264 ? 55.057 36.745 69.948 1.00 38.57 264 LEU A N 1
ATOM 1923 C CA . LEU A 1 264 ? 53.606 36.847 69.908 1.00 31.77 264 LEU A CA 1
ATOM 1924 C C . LEU A 1 264 ? 53.091 38.279 69.953 1.00 30.69 264 LEU A C 1
ATOM 1925 O O . LEU A 1 264 ? 51.972 38.574 69.536 1.00 30.52 264 LEU A O 1
ATOM 1930 N N . LEU A 1 265 ? 53.936 39.174 70.470 1.00 29.52 265 LEU A N 1
ATOM 1931 C CA . LEU A 1 265 ? 53.627 40.580 70.693 1.00 30.77 265 LEU A CA 1
ATOM 1932 C C . LEU A 1 265 ? 53.457 41.423 69.437 1.00 29.70 265 LEU A C 1
ATOM 1933 O O . LEU A 1 265 ? 54.212 41.240 68.486 1.00 31.61 265 LEU A O 1
ATOM 1938 N N . LYS A 1 266 ? 52.496 42.353 69.375 1.00 30.61 266 LYS A N 1
ATOM 1939 C CA . LYS A 1 266 ? 52.424 43.226 68.217 1.00 26.95 266 LYS A CA 1
ATOM 1940 C C . LYS A 1 266 ? 53.214 44.540 68.338 1.00 28.12 266 LYS A C 1
ATOM 1941 O O . LYS A 1 266 ? 54.141 44.607 69.154 1.00 31.72 266 LYS A O 1
ATOM 1947 N N . LEU A 1 267 ? 52.981 45.583 67.519 1.00 26.45 267 LEU A N 1
ATOM 1948 C CA . LEU A 1 267 ? 53.754 46.827 67.580 1.00 30.06 267 LEU A CA 1
ATOM 1949 C C . LEU A 1 267 ? 53.433 47.427 68.918 1.00 36.00 267 LEU A C 1
ATOM 1950 O O . LEU A 1 267 ? 52.262 47.429 69.308 1.00 42.61 267 LEU A O 1
ATOM 1955 N N . ASP A 1 268 ? 54.477 47.911 69.604 1.00 38.70 268 ASP A N 1
ATOM 1956 C CA . ASP A 1 268 ? 54.383 48.529 70.928 1.00 42.42 268 ASP A CA 1
ATOM 1957 C C . ASP A 1 268 ? 53.861 47.585 72.029 1.00 42.36 268 ASP A C 1
ATOM 1958 O O . ASP A 1 268 ? 53.221 48.009 72.996 1.00 42.11 268 ASP A O 1
ATOM 1963 N N . GLY A 1 269 ? 54.142 46.279 71.897 1.00 43.05 269 GLY A N 1
ATOM 1964 C CA . GLY A 1 269 ? 53.703 45.268 72.847 1.00 40.01 269 GLY A CA 1
ATOM 1965 C C . GLY A 1 269 ? 54.630 45.117 74.043 1.00 37.40 269 GLY A C 1
ATOM 1966 O O . GLY A 1 269 ? 55.855 45.146 73.910 1.00 42.02 269 GLY A O 1
ATOM 1967 N N . LYS A 1 270 ? 54.051 44.917 75.231 1.00 35.71 270 LYS A N 1
ATOM 1968 C CA . LYS A 1 270 ? 54.846 44.799 76.452 1.00 33.96 270 LYS A CA 1
ATOM 1969 C C . LYS A 1 270 ? 54.974 43.412 77.051 1.00 38.04 270 LYS A C 1
ATOM 1970 O O . LYS A 1 270 ? 53.995 42.661 77.134 1.00 38.36 270 LYS A O 1
ATOM 1976 N N . LEU A 1 271 ? 56.188 43.060 77.483 1.00 37.56 271 LEU A N 1
ATOM 1977 C CA . LEU A 1 271 ? 56.357 41.826 78.237 1.00 39.80 271 LEU A CA 1
ATOM 1978 C C . LEU A 1 271 ? 56.659 42.221 79.685 1.00 41.44 271 LEU A C 1
ATOM 1979 O O . LEU A 1 271 ? 57.753 42.671 80.035 1.00 44.23 271 LEU A O 1
ATOM 1984 N N . ILE A 1 272 ? 55.624 42.070 80.521 1.00 38.70 272 ILE A N 1
ATOM 1985 C CA . ILE A 1 272 ? 55.660 42.402 81.935 1.00 32.55 272 ILE A CA 1
ATOM 1986 C C . ILE A 1 272 ? 56.033 41.145 82.714 1.00 29.36 272 ILE A C 1
ATOM 1987 O O . ILE A 1 272 ? 55.260 40.199 82.853 1.00 28.84 272 ILE A O 1
ATOM 1992 N N . LEU A 1 273 ? 57.279 41.153 83.187 1.00 26.97 273 LEU A N 1
ATOM 1993 C CA . LEU A 1 273 ? 57.887 40.045 83.915 1.00 32.84 273 LEU A CA 1
ATOM 1994 C C . LEU A 1 273 ? 57.623 40.124 85.404 1.00 33.72 273 LEU A C 1
ATOM 1995 O O . LEU A 1 273 ? 57.936 41.155 85.991 1.00 35.42 273 LEU A O 1
ATOM 2000 N N . MET A 1 274 ? 57.086 39.096 86.077 1.00 37.64 274 MET A N 1
ATOM 2001 C CA . MET A 1 274 ? 56.744 39.188 87.507 1.00 44.34 274 MET A CA 1
ATOM 2002 C C . MET A 1 274 ? 57.107 38.013 88.413 1.00 50.96 274 MET A C 1
ATOM 2003 O O . MET A 1 274 ? 56.648 37.870 89.556 1.00 46.69 274 MET A O 1
ATOM 2008 N N . GLY A 1 275 ? 57.949 37.157 87.838 1.00 55.35 275 GLY A N 1
ATOM 2009 C CA . GLY A 1 275 ? 58.533 36.026 88.533 1.00 61.16 275 GLY A CA 1
ATOM 2010 C C . GLY A 1 275 ? 60.015 36.326 88.617 1.00 64.61 275 GLY A C 1
ATOM 2011 O O . GLY A 1 275 ? 60.587 36.819 87.642 1.00 65.67 275 GLY A O 1
ATOM 2012 N N . VAL A 1 276 ? 60.668 36.075 89.754 1.00 68.31 276 VAL A N 1
ATOM 2013 C CA . VAL A 1 276 ? 62.079 36.411 89.856 1.00 72.08 276 VAL A CA 1
ATOM 2014 C C . VAL A 1 276 ? 63.007 35.300 89.387 1.00 71.40 276 VAL A C 1
ATOM 2015 O O . VAL A 1 276 ? 63.209 34.262 90.024 1.00 71.88 276 VAL A O 1
ATOM 2019 N N . ILE A 1 277 ? 63.540 35.571 88.195 1.00 72.10 277 ILE A N 1
ATOM 2020 C CA . ILE A 1 277 ? 64.544 34.722 87.587 1.00 72.45 277 ILE A CA 1
ATOM 2021 C C . ILE A 1 277 ? 65.870 35.304 88.068 1.00 73.18 277 ILE A C 1
ATOM 2022 O O . ILE A 1 277 ? 66.312 36.386 87.679 1.00 71.74 277 ILE A O 1
ATOM 2027 N N . ASN A 1 278 ? 66.478 34.552 88.981 1.00 76.09 278 ASN A N 1
ATOM 2028 C CA . ASN A 1 278 ? 67.762 34.866 89.596 1.00 80.72 278 ASN A CA 1
ATOM 2029 C C . ASN A 1 278 ? 68.990 34.805 88.674 1.00 82.30 278 ASN A C 1
ATOM 2030 O O . ASN A 1 278 ? 70.116 35.051 89.112 1.00 83.38 278 ASN A O 1
ATOM 2035 N N . ASN A 1 279 ? 68.778 34.503 87.382 1.00 82.00 279 ASN A N 1
ATOM 2036 C CA . ASN A 1 279 ? 69.810 34.388 86.350 1.00 80.23 279 ASN A CA 1
ATOM 2037 C C . ASN A 1 279 ? 69.420 35.259 85.140 1.00 76.16 279 ASN A C 1
ATOM 2038 O O . ASN A 1 279 ? 68.227 35.345 84.827 1.00 72.35 279 ASN A O 1
ATOM 2043 N N . PRO A 1 280 ? 70.332 35.943 84.419 1.00 72.39 280 PRO A N 1
ATOM 2044 C CA . PRO A 1 280 ? 69.993 36.981 83.457 1.00 70.60 280 PRO A CA 1
ATOM 2045 C C . PRO A 1 280 ? 69.322 36.476 82.187 1.00 68.82 280 PRO A C 1
ATOM 2046 O O . PRO A 1 280 ? 69.911 35.718 81.411 1.00 69.25 280 PRO A O 1
ATOM 2050 N N . LEU A 1 281 ? 68.060 36.888 82.006 1.00 65.22 281 LEU A N 1
ATOM 2051 C CA . LEU A 1 281 ? 67.264 36.537 80.835 1.00 60.29 281 LEU A CA 1
ATOM 2052 C C . LEU A 1 281 ? 67.727 37.213 79.555 1.00 59.57 281 LEU A C 1
ATOM 2053 O O . LEU A 1 281 ? 68.261 38.321 79.586 1.00 57.93 281 LEU A O 1
ATOM 2058 N N . GLN A 1 282 ? 67.518 36.542 78.417 1.00 63.20 282 GLN A N 1
ATOM 2059 C CA . GLN A 1 282 ? 67.959 37.050 77.119 1.00 64.44 282 GLN A CA 1
ATOM 2060 C C . GLN A 1 282 ? 66.887 37.564 76.179 1.00 58.75 282 GLN A C 1
ATOM 2061 O O . GLN A 1 282 ? 65.726 37.156 76.206 1.00 55.14 282 GLN A O 1
ATOM 2067 N N . PHE A 1 283 ? 67.362 38.452 75.302 1.00 52.56 283 PHE A N 1
ATOM 2068 C CA . PHE A 1 283 ? 66.569 39.001 74.219 1.00 48.87 283 PHE A CA 1
ATOM 2069 C C . PHE A 1 283 ? 67.489 39.422 73.083 1.00 49.09 283 PHE A C 1
ATOM 2070 O O . PHE A 1 283 ? 68.578 39.977 73.256 1.00 50.91 283 PHE A O 1
ATOM 2078 N N . LEU A 1 284 ? 67.017 39.132 71.884 1.00 49.20 284 LEU A N 1
ATOM 2079 C CA . LEU A 1 284 ? 67.748 39.499 70.698 1.00 52.27 284 LEU A CA 1
ATOM 2080 C C . LEU A 1 284 ? 67.320 40.919 70.382 1.00 49.60 284 LEU A C 1
ATOM 2081 O O . LEU A 1 284 ? 66.159 41.207 70.082 1.00 53.31 284 LEU A O 1
ATOM 2086 N N . THR A 1 285 ? 68.302 41.810 70.457 1.00 46.80 285 THR A N 1
ATOM 2087 C CA . THR A 1 285 ? 68.071 43.236 70.310 1.00 48.56 285 THR A CA 1
ATOM 2088 C C . THR A 1 285 ? 67.420 43.741 69.015 1.00 50.62 285 THR A C 1
ATOM 2089 O O . THR A 1 285 ? 66.639 44.688 69.115 1.00 49.63 285 THR A O 1
ATOM 2093 N N . PRO A 1 286 ? 67.608 43.220 67.791 1.00 55.64 286 PRO A N 1
ATOM 2094 C CA . PRO A 1 286 ? 66.917 43.699 66.593 1.00 58.29 286 PRO A CA 1
ATOM 2095 C C . PRO A 1 286 ? 65.412 43.496 66.500 1.00 59.92 286 PRO A C 1
ATOM 2096 O O . PRO A 1 286 ? 64.783 44.122 65.646 1.00 58.46 286 PRO A O 1
ATOM 2100 N N . LEU A 1 287 ? 64.820 42.647 67.353 1.00 62.57 287 LEU A N 1
ATOM 2101 C CA . LEU A 1 287 ? 63.382 42.411 67.332 1.00 66.05 287 LEU A CA 1
ATOM 2102 C C . LEU A 1 287 ? 62.562 43.370 68.190 1.00 65.90 287 LEU A C 1
ATOM 2103 O O . LEU A 1 287 ? 61.411 43.728 67.870 1.00 67.81 287 LEU A O 1
ATOM 2108 N N . LEU A 1 288 ? 63.204 43.835 69.272 1.00 64.03 288 LEU A N 1
ATOM 2109 C CA . LEU A 1 288 ? 62.648 44.935 70.039 1.00 61.92 288 LEU A CA 1
ATOM 2110 C C . LEU A 1 288 ? 62.638 46.150 69.120 1.00 59.18 288 LEU A C 1
ATOM 2111 O O . LEU A 1 288 ? 61.664 46.901 69.108 1.00 60.25 288 LEU A O 1
ATOM 2116 N N . MET A 1 289 ? 63.704 46.312 68.310 1.00 57.41 289 MET A N 1
ATOM 2117 C CA . MET A 1 289 ? 63.780 47.355 67.293 1.00 57.34 289 MET A CA 1
ATOM 2118 C C . MET A 1 289 ? 62.754 47.155 66.190 1.00 56.33 289 MET A C 1
ATOM 2119 O O . MET A 1 289 ? 62.183 48.130 65.702 1.00 58.71 289 MET A O 1
ATOM 2124 N N . LEU A 1 290 ? 62.499 45.887 65.827 1.00 54.48 290 LEU A N 1
ATOM 2125 C CA . LEU A 1 290 ? 61.471 45.495 64.873 1.00 52.75 290 LEU A CA 1
ATOM 2126 C C . LEU A 1 290 ? 60.108 45.990 65.315 1.00 46.90 290 LEU A C 1
ATOM 2127 O O . LEU A 1 290 ? 59.439 46.647 64.517 1.00 47.66 290 LEU A O 1
ATOM 2132 N N . GLY A 1 291 ? 59.685 45.748 66.563 1.00 43.20 291 GLY A N 1
ATOM 2133 C CA . GLY A 1 291 ? 58.321 46.169 66.878 1.00 40.24 291 GLY A CA 1
ATOM 2134 C C . GLY A 1 291 ? 58.108 47.266 67.909 1.00 38.42 291 GLY A C 1
ATOM 2135 O O . GLY A 1 291 ? 56.965 47.450 68.329 1.00 37.46 291 GLY A O 1
ATOM 2136 N N . ARG A 1 292 ? 59.143 48.013 68.328 1.00 36.48 292 ARG A N 1
ATOM 2137 C CA . ARG A 1 292 ? 59.083 49.010 69.405 1.00 31.80 292 ARG A CA 1
ATOM 2138 C C . ARG A 1 292 ? 58.413 48.443 70.661 1.00 33.11 292 ARG A C 1
ATOM 2139 O O . ARG A 1 292 ? 57.546 49.008 71.329 1.00 38.89 292 ARG A O 1
ATOM 2147 N N . LYS A 1 293 ? 58.877 47.217 70.882 1.00 30.27 293 LYS A N 1
ATOM 2148 C CA . LYS A 1 293 ? 58.483 46.350 71.956 1.00 30.30 293 LYS A CA 1
ATOM 2149 C C . LYS A 1 293 ? 59.260 46.675 73.200 1.00 33.37 293 LYS A C 1
ATOM 2150 O O . LYS A 1 293 ? 60.404 47.142 73.195 1.00 31.65 293 LYS A O 1
ATOM 2156 N N . VAL A 1 294 ? 58.507 46.371 74.256 1.00 35.12 294 VAL A N 1
ATOM 2157 C CA . VAL A 1 294 ? 58.903 46.644 75.623 1.00 32.25 294 VAL A CA 1
ATOM 2158 C C . VAL A 1 294 ? 59.175 45.370 76.405 1.00 30.39 294 VAL A C 1
ATOM 2159 O O . VAL A 1 294 ? 58.445 44.370 76.360 1.00 28.65 294 VAL A O 1
ATOM 2163 N N . ILE A 1 295 ? 60.300 45.450 77.110 1.00 28.03 295 ILE A N 1
ATOM 2164 C CA . ILE A 1 295 ? 60.620 44.479 78.140 1.00 29.57 295 ILE A CA 1
ATOM 2165 C C . ILE A 1 295 ? 60.591 45.287 79.439 1.00 27.66 295 ILE A C 1
ATOM 2166 O O . ILE A 1 295 ? 61.355 46.231 79.624 1.00 27.24 295 ILE A O 1
ATOM 2171 N N . THR A 1 296 ? 59.659 44.944 80.330 1.00 28.28 296 THR A N 1
ATOM 2172 C CA . THR A 1 296 ? 59.496 45.623 81.610 1.00 31.29 296 THR A CA 1
ATOM 2173 C C . THR A 1 296 ? 59.163 44.640 82.735 1.00 36.65 296 THR A C 1
ATOM 2174 O O . THR A 1 296 ? 59.017 43.424 82.548 1.00 34.57 296 THR A O 1
ATOM 2178 N N . GLY A 1 297 ? 59.047 45.214 83.931 1.00 38.14 297 GLY A N 1
ATOM 2179 C CA . GLY A 1 297 ? 58.678 44.475 85.121 1.00 38.55 297 GLY A CA 1
ATOM 2180 C C . GLY A 1 297 ? 57.877 45.351 86.064 1.00 37.79 297 GLY A C 1
ATOM 2181 O O . GLY A 1 297 ? 57.740 46.557 85.866 1.00 38.14 297 GLY A O 1
ATOM 2182 N N . SER A 1 298 ? 57.341 44.716 87.109 1.00 39.30 298 SER A N 1
ATOM 2183 C CA . SER A 1 298 ? 56.551 45.397 88.122 1.00 39.32 298 SER A CA 1
ATOM 2184 C C . SER A 1 298 ? 56.590 44.631 89.440 1.00 38.03 298 SER A C 1
ATOM 2185 O O . SER A 1 298 ? 56.492 43.403 89.531 1.00 39.16 298 SER A O 1
ATOM 2188 N N . PHE A 1 299 ? 56.835 45.423 90.478 1.00 38.45 299 PHE A N 1
ATOM 2189 C CA . PHE A 1 299 ? 56.850 44.937 91.848 1.00 32.69 299 PHE A CA 1
ATOM 2190 C C . PHE A 1 299 ? 55.543 45.379 92.479 1.00 25.43 299 PHE A C 1
ATOM 2191 O O . PHE A 1 299 ? 55.305 46.582 92.584 1.00 23.90 299 PHE A O 1
ATOM 2199 N N . ILE A 1 300 ? 54.728 44.401 92.904 1.00 20.32 300 ILE A N 1
ATOM 2200 C CA . ILE A 1 300 ? 53.401 44.541 93.519 1.00 26.77 300 ILE A CA 1
ATOM 2201 C C . ILE A 1 300 ? 52.636 45.824 93.214 1.00 26.81 300 ILE A C 1
ATOM 2202 O O . ILE A 1 300 ? 52.768 46.362 92.113 1.00 36.58 300 ILE A O 1
ATOM 2207 N N . GLY A 1 301 ? 51.816 46.345 94.133 1.00 31.30 301 GLY A N 1
ATOM 2208 C CA . GLY A 1 301 ? 51.084 47.586 93.928 1.00 34.69 301 GLY A CA 1
ATOM 2209 C C . GLY A 1 301 ? 51.216 48.531 95.112 1.00 39.59 301 GLY A C 1
ATOM 2210 O O . GLY A 1 301 ? 51.654 48.188 96.217 1.00 38.63 301 GLY A O 1
ATOM 2211 N N . SER A 1 302 ? 50.855 49.779 94.831 1.00 39.50 302 SER A N 1
ATOM 2212 C CA . SER A 1 302 ? 50.812 50.795 95.858 1.00 41.26 302 SER A CA 1
ATOM 2213 C C . SER A 1 302 ? 49.528 50.655 96.673 1.00 42.89 302 SER A C 1
ATOM 2214 O O . SER A 1 302 ? 48.754 49.717 96.458 1.00 42.38 302 SER A O 1
ATOM 2217 N N . MET A 1 303 ? 49.259 51.544 97.631 1.00 42.71 303 MET A N 1
ATOM 2218 C CA . MET A 1 303 ? 48.015 51.425 98.368 1.00 43.71 303 MET A CA 1
ATOM 2219 C C . MET A 1 303 ? 46.838 52.039 97.625 1.00 42.33 303 MET A C 1
ATOM 2220 O O . MET A 1 303 ? 45.734 51.499 97.716 1.00 43.00 303 MET A O 1
ATOM 2225 N N . LYS A 1 304 ? 47.043 53.123 96.855 1.00 42.93 304 LYS A N 1
ATOM 2226 C CA . LYS A 1 304 ? 45.987 53.699 96.022 1.00 45.66 304 LYS A CA 1
ATOM 2227 C C . LYS A 1 304 ? 45.471 52.645 95.045 1.00 43.42 304 LYS A C 1
ATOM 2228 O O . LYS A 1 304 ? 44.260 52.459 94.937 1.00 46.80 304 LYS A O 1
ATOM 2234 N N . GLU A 1 305 ? 46.383 51.899 94.395 1.00 38.40 305 GLU A N 1
ATOM 2235 C CA . GLU A 1 305 ? 46.019 50.848 93.470 1.00 34.43 305 GLU A CA 1
ATOM 2236 C C . GLU A 1 305 ? 45.382 49.694 94.213 1.00 36.42 305 GLU A C 1
ATOM 2237 O O . GLU A 1 305 ? 44.548 49.028 93.604 1.00 40.65 305 GLU A O 1
ATOM 2243 N N . THR A 1 306 ? 45.690 49.438 95.505 1.00 32.74 306 THR A N 1
ATOM 2244 C CA . THR A 1 306 ? 45.027 48.349 96.210 1.00 24.68 306 THR A CA 1
ATOM 2245 C C . THR A 1 306 ? 43.584 48.718 96.510 1.00 26.21 306 THR A C 1
ATOM 2246 O O . THR A 1 306 ? 42.734 47.829 96.497 1.00 29.27 306 THR A O 1
ATOM 2250 N N . GLU A 1 307 ? 43.264 49.996 96.748 1.00 23.98 307 GLU A N 1
ATOM 2251 C CA . GLU A 1 307 ? 41.876 50.405 96.914 1.00 37.37 307 GLU A CA 1
ATOM 2252 C C . GLU A 1 307 ? 41.133 50.120 95.609 1.00 42.71 307 GLU A C 1
ATOM 2253 O O . GLU A 1 307 ? 40.162 49.356 95.580 1.00 41.98 307 GLU A O 1
ATOM 2259 N N . GLU A 1 308 ? 41.698 50.708 94.531 1.00 45.51 308 GLU A N 1
ATOM 2260 C CA . GLU A 1 308 ? 41.202 50.667 93.160 1.00 41.59 308 GLU A CA 1
ATOM 2261 C C . GLU A 1 308 ? 40.831 49.294 92.652 1.00 37.88 308 GLU A C 1
ATOM 2262 O O . GLU A 1 308 ? 39.762 49.081 92.088 1.00 39.12 308 GLU A O 1
ATOM 2268 N N . MET A 1 309 ? 41.763 48.379 92.900 1.00 33.00 309 MET A N 1
ATOM 2269 C CA . MET A 1 309 ? 41.675 46.987 92.518 1.00 32.10 309 MET A CA 1
ATOM 2270 C C . MET A 1 309 ? 40.580 46.199 93.211 1.00 32.67 309 MET A C 1
ATOM 2271 O O . MET A 1 309 ? 39.891 45.398 92.576 1.00 38.23 309 MET A O 1
ATOM 2276 N N . LEU A 1 310 ? 40.485 46.392 94.539 1.00 37.97 310 LEU A N 1
ATOM 2277 C CA . LEU A 1 310 ? 39.471 45.761 95.387 1.00 31.87 310 LEU A CA 1
ATOM 2278 C C . LEU A 1 310 ? 38.098 46.254 94.972 1.00 28.42 310 LEU A C 1
ATOM 2279 O O . LEU A 1 310 ? 37.179 45.465 94.764 1.00 25.39 310 LEU A O 1
ATOM 2284 N N . GLU A 1 311 ? 37.987 47.577 94.806 1.00 31.13 311 GLU A N 1
ATOM 2285 C CA . GLU A 1 311 ? 36.768 48.233 94.368 1.00 37.16 311 GLU A CA 1
ATOM 2286 C C . GLU A 1 311 ? 36.340 47.687 93.008 1.00 39.41 311 GLU A C 1
ATOM 2287 O O . GLU A 1 311 ? 35.176 47.346 92.790 1.00 39.89 311 GLU A O 1
ATOM 2293 N N . PHE A 1 312 ? 37.342 47.538 92.127 1.00 40.13 312 PHE A N 1
ATOM 2294 C CA . PHE A 1 312 ? 37.204 46.951 90.807 1.00 32.87 312 PHE A CA 1
ATOM 2295 C C . PHE A 1 312 ? 36.695 45.515 90.894 1.00 32.68 312 PHE A C 1
ATOM 2296 O O . PHE A 1 312 ? 35.685 45.209 90.261 1.00 34.31 312 PHE A O 1
ATOM 2304 N N . CYS A 1 313 ? 37.347 44.621 91.651 1.00 24.54 313 CYS A N 1
ATOM 2305 C CA . CYS A 1 313 ? 36.855 43.259 91.776 1.00 23.79 313 CYS A CA 1
ATOM 2306 C C . CYS A 1 313 ? 35.471 43.158 92.372 1.00 24.76 313 CYS A C 1
ATOM 2307 O O . CYS A 1 313 ? 34.828 42.150 92.123 1.00 27.41 313 CYS A O 1
ATOM 2310 N N . LYS A 1 314 ? 35.003 44.147 93.155 1.00 28.54 314 LYS A N 1
ATOM 2311 C CA . LYS A 1 314 ? 33.663 44.118 93.743 1.00 34.92 314 LYS A CA 1
ATOM 2312 C C . LYS A 1 314 ? 32.634 44.478 92.686 1.00 40.77 314 LYS A C 1
ATOM 2313 O O . LYS A 1 314 ? 31.595 43.827 92.554 1.00 42.21 314 LYS A O 1
ATOM 2319 N N . GLU A 1 315 ? 32.968 45.536 91.932 1.00 47.32 315 GLU A N 1
ATOM 2320 C CA . GLU A 1 315 ? 32.177 46.047 90.822 1.00 47.44 315 GLU A CA 1
ATOM 2321 C C . GLU A 1 315 ? 32.017 44.955 89.762 1.00 42.53 315 GLU A C 1
ATOM 2322 O O . GLU A 1 315 ? 30.912 44.666 89.291 1.00 39.89 315 GLU A O 1
ATOM 2328 N N . LYS A 1 316 ? 33.136 44.307 89.428 1.00 39.51 316 LYS A N 1
ATOM 2329 C CA . LYS A 1 316 ? 33.119 43.263 88.429 1.00 42.97 316 LYS A CA 1
ATOM 2330 C C . LYS A 1 316 ? 32.832 41.894 89.012 1.00 45.08 316 LYS A C 1
ATOM 2331 O O . LYS A 1 316 ? 32.734 40.924 88.258 1.00 50.80 316 LYS A O 1
ATOM 2337 N N . GLY A 1 317 ? 32.694 41.798 90.342 1.00 38.62 317 GLY A N 1
ATOM 2338 C CA . GLY A 1 317 ? 32.344 40.569 91.038 1.00 34.70 317 GLY A CA 1
ATOM 2339 C C . GLY A 1 317 ? 33.324 39.416 90.872 1.00 34.21 317 GLY A C 1
ATOM 2340 O O . GLY A 1 317 ? 32.892 38.286 90.625 1.00 36.79 317 GLY A O 1
ATOM 2341 N N . LEU A 1 318 ? 34.636 39.633 91.000 1.00 34.66 318 LEU A N 1
ATOM 2342 C CA . LEU A 1 318 ? 35.580 38.528 90.854 1.00 40.23 318 LEU A CA 1
ATOM 2343 C C . LEU A 1 318 ? 35.527 37.592 92.046 1.00 42.77 318 LEU A C 1
ATOM 2344 O O . LEU A 1 318 ? 35.357 38.016 93.187 1.00 45.48 318 LEU A O 1
ATOM 2349 N N . SER A 1 319 ? 35.689 36.302 91.785 1.00 45.86 319 SER A N 1
ATOM 2350 C CA . SER A 1 319 ? 35.580 35.307 92.828 1.00 48.13 319 SER A CA 1
ATOM 2351 C C . SER A 1 319 ? 36.567 34.176 92.630 1.00 50.40 319 SER A C 1
ATOM 2352 O O . SER A 1 319 ? 36.391 33.304 91.771 1.00 55.68 319 SER A O 1
ATOM 2355 N N . SER A 1 320 ? 37.634 34.214 93.433 1.00 48.90 320 SER A N 1
ATOM 2356 C CA . SER A 1 320 ? 38.604 33.139 93.396 1.00 48.59 320 SER A CA 1
ATOM 2357 C C . SER A 1 320 ? 38.090 31.999 94.275 1.00 47.55 320 SER A C 1
ATOM 2358 O O . SER A 1 320 ? 37.217 32.160 95.133 1.00 45.46 320 SER A O 1
ATOM 2361 N N . ILE A 1 321 ? 38.606 30.802 94.022 1.00 49.81 321 ILE A N 1
ATOM 2362 C CA . ILE A 1 321 ? 38.151 29.604 94.710 1.00 48.18 321 ILE A CA 1
ATOM 2363 C C . ILE A 1 321 ? 39.056 29.363 95.920 1.00 45.63 321 ILE A C 1
ATOM 2364 O O . ILE A 1 321 ? 40.013 28.594 95.852 1.00 42.99 321 ILE A O 1
ATOM 2369 N N . ILE A 1 322 ? 38.804 30.028 97.054 1.00 48.32 322 ILE A N 1
ATOM 2370 C CA . ILE A 1 322 ? 39.669 29.872 98.229 1.00 45.40 322 ILE A CA 1
ATOM 2371 C C . ILE A 1 322 ? 39.278 28.691 99.114 1.00 42.71 322 ILE A C 1
ATOM 2372 O O . ILE A 1 322 ? 38.114 28.296 99.224 1.00 43.06 322 ILE A O 1
ATOM 2377 N N . GLU A 1 323 ? 40.284 28.111 99.751 1.00 38.20 323 GLU A N 1
ATOM 2378 C CA . GLU A 1 323 ? 40.067 27.004 100.651 1.00 38.93 323 GLU A CA 1
ATOM 2379 C C . GLU A 1 323 ? 40.490 27.413 102.071 1.00 40.93 323 GLU A C 1
ATOM 2380 O O . GLU A 1 323 ? 41.684 27.545 102.381 1.00 41.85 323 GLU A O 1
ATOM 2386 N N . VAL A 1 324 ? 39.477 27.628 102.937 1.00 39.14 324 VAL A N 1
ATOM 2387 C CA . VAL A 1 324 ? 39.667 28.099 104.316 1.00 34.56 324 VAL A CA 1
ATOM 2388 C C . VAL A 1 324 ? 39.926 26.996 105.352 1.00 30.33 324 VAL A C 1
ATOM 2389 O O . VAL A 1 324 ? 39.102 26.128 105.652 1.00 25.21 324 VAL A O 1
ATOM 2393 N N . VAL A 1 325 ? 41.147 27.063 105.886 1.00 29.21 325 VAL A N 1
ATOM 2394 C CA . VAL A 1 325 ? 41.631 26.130 106.887 1.00 28.00 325 VAL A CA 1
ATOM 2395 C C . VAL A 1 325 ? 41.844 26.779 108.257 1.00 28.49 325 VAL A C 1
ATOM 2396 O O . VAL A 1 325 ? 41.929 27.998 108.382 1.00 23.23 325 VAL A O 1
ATOM 2400 N N . LYS A 1 326 ? 41.906 25.982 109.325 1.00 28.12 326 LYS A N 1
ATOM 2401 C CA . LYS A 1 326 ? 42.171 26.512 110.658 1.00 24.46 326 LYS A CA 1
ATOM 2402 C C . LYS A 1 326 ? 43.670 26.543 110.911 1.00 21.78 326 LYS A C 1
ATOM 2403 O O . LYS A 1 326 ? 44.401 25.759 110.321 1.00 26.73 326 LYS A O 1
ATOM 2409 N N . MET A 1 327 ? 44.159 27.381 111.824 1.00 24.76 327 MET A N 1
ATOM 2410 C CA . MET A 1 327 ? 45.586 27.541 112.083 1.00 20.32 327 MET A CA 1
ATOM 2411 C C . MET A 1 327 ? 46.404 26.317 112.466 1.00 23.02 327 MET A C 1
ATOM 2412 O O . MET A 1 327 ? 47.617 26.336 112.275 1.00 24.09 327 MET A O 1
ATOM 2417 N N . ASP A 1 328 ? 45.817 25.236 113.000 1.00 31.07 328 ASP A N 1
ATOM 2418 C CA . ASP A 1 328 ? 46.563 24.008 113.314 1.00 40.35 328 ASP A CA 1
ATOM 2419 C C . ASP A 1 328 ? 46.869 23.164 112.076 1.00 40.30 328 ASP A C 1
ATOM 2420 O O . ASP A 1 328 ? 47.747 22.297 112.059 1.00 41.32 328 ASP A O 1
ATOM 2425 N N . TYR A 1 329 ? 46.103 23.462 111.022 1.00 40.26 329 TYR A N 1
ATOM 2426 C CA . TYR A 1 329 ? 46.275 22.871 109.720 1.00 38.09 329 TYR A CA 1
ATOM 2427 C C . TYR A 1 329 ? 47.388 23.591 108.952 1.00 40.63 329 TYR A C 1
ATOM 2428 O O . TYR A 1 329 ? 47.860 22.983 107.991 1.00 47.24 329 TYR A O 1
ATOM 2437 N N . VAL A 1 330 ? 47.895 24.795 109.323 1.00 37.07 330 VAL A N 1
ATOM 2438 C CA . VAL A 1 330 ? 48.884 25.520 108.514 1.00 34.33 330 VAL A CA 1
ATOM 2439 C C . VAL A 1 330 ? 50.089 24.735 108.029 1.00 37.24 330 VAL A C 1
ATOM 2440 O O . VAL A 1 330 ? 50.579 25.029 106.942 1.00 44.08 330 VAL A O 1
ATOM 2444 N N . ASN A 1 331 ? 50.553 23.711 108.748 1.00 34.66 331 ASN A N 1
ATOM 2445 C CA . ASN A 1 331 ? 51.679 22.917 108.286 1.00 34.74 331 ASN A CA 1
ATOM 2446 C C . ASN A 1 331 ? 51.379 21.923 107.164 1.00 32.36 331 ASN A C 1
ATOM 2447 O O . ASN A 1 331 ? 52.154 21.787 106.202 1.00 34.05 331 ASN A O 1
ATOM 2452 N N . THR A 1 332 ? 50.231 21.242 107.259 1.00 29.23 332 THR A N 1
ATOM 2453 C CA . THR A 1 332 ? 49.810 20.368 106.180 1.00 32.03 332 THR A CA 1
ATOM 2454 C C . THR A 1 332 ? 49.390 21.249 105.015 1.00 30.53 332 THR A C 1
ATOM 2455 O O . THR A 1 332 ? 49.703 20.924 103.878 1.00 35.54 332 THR A O 1
ATOM 2459 N N . ALA A 1 333 ? 48.745 22.393 105.279 1.00 29.02 333 ALA A N 1
ATOM 2460 C CA . ALA A 1 333 ? 48.429 23.383 104.259 1.00 29.01 333 ALA A CA 1
ATOM 2461 C C . ALA A 1 333 ? 49.687 23.880 103.552 1.00 33.53 333 ALA A C 1
ATOM 2462 O O . ALA A 1 333 ? 49.655 24.189 102.366 1.00 40.07 333 ALA A O 1
ATOM 2464 N N . PHE A 1 334 ? 50.819 23.969 104.252 1.00 35.81 334 PHE A N 1
ATOM 2465 C CA . PHE A 1 334 ? 52.081 24.322 103.624 1.00 36.32 334 PHE A CA 1
ATOM 2466 C C . PHE A 1 334 ? 52.611 23.180 102.776 1.00 42.49 334 PHE A C 1
ATOM 2467 O O . PHE A 1 334 ? 53.135 23.416 101.684 1.00 46.23 334 PHE A O 1
ATOM 2475 N N . GLU A 1 335 ? 52.459 21.940 103.267 1.00 45.91 335 GLU A N 1
ATOM 2476 C CA . GLU A 1 335 ? 52.891 20.779 102.492 1.00 47.60 335 GLU A CA 1
ATOM 2477 C C . GLU A 1 335 ? 52.183 20.613 101.152 1.00 46.56 335 GLU A C 1
ATOM 2478 O O . GLU A 1 335 ? 52.785 20.314 100.114 1.00 49.48 335 GLU A O 1
ATOM 2484 N N . ARG A 1 336 ? 50.875 20.856 101.221 1.00 40.31 336 ARG A N 1
ATOM 2485 C CA . ARG A 1 336 ? 49.986 20.836 100.080 1.00 35.61 336 ARG A CA 1
ATOM 2486 C C . ARG A 1 336 ? 50.132 22.046 99.181 1.00 35.67 336 ARG A C 1
ATOM 2487 O O . ARG A 1 336 ? 50.050 21.884 97.972 1.00 36.15 336 ARG A O 1
ATOM 2495 N N . LEU A 1 337 ? 50.323 23.264 99.707 1.00 35.95 337 LEU A N 1
ATOM 2496 C CA . LEU A 1 337 ? 50.571 24.439 98.882 1.00 35.38 337 LEU A CA 1
ATOM 2497 C C . LEU A 1 337 ? 51.897 24.264 98.151 1.00 40.98 337 LEU A C 1
ATOM 2498 O O . LEU A 1 337 ? 52.079 24.756 97.035 1.00 43.64 337 LEU A O 1
ATOM 2503 N N . GLU A 1 338 ? 52.837 23.556 98.789 1.00 45.03 338 GLU A N 1
ATOM 2504 C CA . GLU A 1 338 ? 54.092 23.194 98.150 1.00 51.74 338 GLU A CA 1
ATOM 2505 C C . GLU A 1 338 ? 53.821 22.173 97.038 1.00 50.33 338 GLU A C 1
ATOM 2506 O O . GLU A 1 338 ? 54.183 22.444 95.896 1.00 49.27 338 GLU A O 1
ATOM 2512 N N . LYS A 1 339 ? 53.153 21.031 97.302 1.00 48.22 339 LYS A N 1
ATOM 2513 C CA . LYS A 1 339 ? 52.820 20.046 96.262 1.00 43.12 339 LYS A CA 1
ATOM 2514 C C . LYS A 1 339 ? 51.690 20.484 95.318 1.00 44.14 339 LYS A C 1
ATOM 2515 O O . LYS A 1 339 ? 51.154 19.678 94.552 1.00 43.13 339 LYS A O 1
ATOM 2521 N N . ASN A 1 340 ? 51.300 21.768 95.380 1.00 46.85 340 ASN A N 1
ATOM 2522 C CA . ASN A 1 340 ? 50.217 22.404 94.624 1.00 47.10 340 ASN A CA 1
ATOM 2523 C C . ASN A 1 340 ? 48.864 21.689 94.647 1.00 46.16 340 ASN A C 1
ATOM 2524 O O . ASN A 1 340 ? 48.081 21.686 93.694 1.00 41.48 340 ASN A O 1
ATOM 2529 N N . ASP A 1 341 ? 48.607 21.133 95.840 1.00 47.16 341 ASP A N 1
ATOM 2530 C CA . ASP A 1 341 ? 47.425 20.365 96.217 1.00 49.26 341 ASP A CA 1
ATOM 2531 C C . ASP A 1 341 ? 46.253 21.243 96.674 1.00 45.71 341 ASP A C 1
ATOM 2532 O O . ASP A 1 341 ? 45.221 20.728 97.111 1.00 51.15 341 ASP A O 1
ATOM 2537 N N . VAL A 1 342 ? 46.340 22.574 96.594 1.00 40.42 342 VAL A N 1
ATOM 2538 C CA . VAL A 1 342 ? 45.216 23.425 96.967 1.00 37.55 342 VAL A CA 1
ATOM 2539 C C . VAL A 1 342 ? 44.313 23.732 95.782 1.00 40.64 342 VAL A C 1
ATOM 2540 O O . VAL A 1 342 ? 44.804 23.936 94.667 1.00 45.43 342 VAL A O 1
ATOM 2544 N N . ARG A 1 343 ? 42.985 23.734 96.009 1.00 46.15 343 ARG A N 1
ATOM 2545 C CA . ARG A 1 343 ? 42.011 24.146 94.995 1.00 48.91 343 ARG A CA 1
ATOM 2546 C C . ARG A 1 343 ? 41.961 25.671 95.015 1.00 46.83 343 ARG A C 1
ATOM 2547 O O . ARG A 1 343 ? 41.107 26.359 95.571 1.00 41.65 343 ARG A O 1
ATOM 2555 N N . TYR A 1 344 ? 43.042 26.067 94.349 1.00 46.78 344 TYR A N 1
ATOM 2556 C CA . TYR A 1 344 ? 43.585 27.376 94.037 1.00 46.71 344 TYR A CA 1
ATOM 2557 C C . TYR A 1 344 ? 44.111 28.134 95.235 1.00 45.55 344 TYR A C 1
ATOM 2558 O O . TYR A 1 344 ? 45.328 28.059 95.428 1.00 50.51 344 TYR A O 1
ATOM 2567 N N . ARG A 1 345 ? 43.355 28.824 96.082 1.00 43.09 345 ARG A N 1
ATOM 2568 C CA . ARG A 1 345 ? 43.998 29.516 97.184 1.00 40.32 345 ARG A CA 1
ATOM 2569 C C . ARG A 1 345 ? 43.632 28.969 98.553 1.00 37.20 345 ARG A C 1
ATOM 2570 O O . ARG A 1 345 ? 42.691 28.190 98.710 1.00 29.21 345 ARG A O 1
ATOM 2578 N N . PHE A 1 346 ? 44.509 29.292 99.512 1.00 37.03 346 PHE A N 1
ATOM 2579 C CA . PHE A 1 346 ? 44.354 28.983 100.934 1.00 29.92 346 PHE A CA 1
ATOM 2580 C C . PHE A 1 346 ? 44.159 30.260 101.701 1.00 28.97 346 PHE A C 1
ATOM 2581 O O . PHE A 1 346 ? 44.770 31.294 101.415 1.00 32.42 346 PHE A O 1
ATOM 2589 N N . VAL A 1 347 ? 43.268 30.145 102.679 1.00 29.79 347 VAL A N 1
ATOM 2590 C CA . VAL A 1 347 ? 43.005 31.229 103.601 1.00 26.25 347 VAL A CA 1
ATOM 2591 C C . VAL A 1 347 ? 42.912 30.568 104.964 1.00 27.56 347 VAL A C 1
ATOM 2592 O O . VAL A 1 347 ? 42.190 29.592 105.157 1.00 26.95 347 VAL A O 1
ATOM 2596 N N . VAL A 1 348 ? 43.724 31.067 105.901 1.00 27.49 348 VAL A N 1
ATOM 2597 C CA . VAL A 1 348 ? 43.662 30.642 107.293 1.00 30.20 348 VAL A CA 1
ATOM 2598 C C . VAL A 1 348 ? 42.659 31.533 108.025 1.00 26.02 348 VAL A C 1
ATOM 2599 O O . VAL A 1 348 ? 42.702 32.764 107.996 1.00 17.91 348 VAL A O 1
ATOM 2603 N N . ASP A 1 349 ? 41.715 30.852 108.656 1.00 21.57 349 ASP A N 1
ATOM 2604 C CA . ASP A 1 349 ? 40.746 31.489 109.499 1.00 29.11 349 ASP A CA 1
ATOM 2605 C C . ASP A 1 349 ? 41.484 31.730 110.799 1.00 31.76 349 ASP A C 1
ATOM 2606 O O . ASP A 1 349 ? 41.823 30.774 111.503 1.00 35.33 349 ASP A O 1
ATOM 2611 N N . VAL A 1 350 ? 41.768 33.003 111.092 1.00 32.75 350 VAL A N 1
ATOM 2612 C CA . VAL A 1 350 ? 42.477 33.311 112.322 1.00 36.15 350 VAL A CA 1
ATOM 2613 C C . VAL A 1 350 ? 41.522 33.496 113.502 1.00 40.31 350 VAL A C 1
ATOM 2614 O O . VAL A 1 350 ? 41.932 33.348 114.660 1.00 47.26 350 VAL A O 1
ATOM 2618 N N . GLU A 1 351 ? 40.226 33.739 113.262 1.00 37.02 351 GLU A N 1
ATOM 2619 C CA . GLU A 1 351 ? 39.262 33.600 114.342 1.00 35.25 351 GLU A CA 1
ATOM 2620 C C . GLU A 1 351 ? 39.003 32.110 114.656 1.00 37.44 351 GLU A C 1
ATOM 2621 O O . GLU A 1 351 ? 37.969 31.736 115.204 1.00 42.05 351 GLU A O 1
ATOM 2627 N N . GLY A 1 352 ? 39.910 31.211 114.249 1.00 40.41 352 GLY A N 1
ATOM 2628 C CA . GLY A 1 352 ? 39.954 29.792 114.600 1.00 45.96 352 GLY A CA 1
ATOM 2629 C C . GLY A 1 352 ? 41.301 29.666 115.301 1.00 51.81 352 GLY A C 1
ATOM 2630 O O . GLY A 1 352 ? 42.275 29.086 114.812 1.00 43.19 352 GLY A O 1
ATOM 2631 N N . SER A 1 353 ? 41.224 30.322 116.471 1.00 61.85 353 SER A N 1
ATOM 2632 C CA . SER A 1 353 ? 42.296 30.707 117.379 1.00 72.16 353 SER A CA 1
ATOM 2633 C C . SER A 1 353 ? 43.241 29.757 118.110 1.00 76.42 353 SER A C 1
ATOM 2634 O O . SER A 1 353 ? 43.014 28.565 118.336 1.00 75.36 353 SER A O 1
ATOM 2637 N N . ASN A 1 354 ? 44.329 30.449 118.485 1.00 81.42 354 ASN A N 1
ATOM 2638 C CA . ASN A 1 354 ? 45.568 29.918 119.047 1.00 85.98 354 ASN A CA 1
ATOM 2639 C C . ASN A 1 354 ? 46.021 30.402 120.432 1.00 90.43 354 ASN A C 1
ATOM 2640 O O . ASN A 1 354 ? 47.228 30.455 120.693 1.00 89.45 354 ASN A O 1
ATOM 2645 N N . LEU A 1 355 ? 45.074 30.703 121.342 1.00 95.52 355 LEU A N 1
ATOM 2646 C CA . LEU A 1 355 ? 45.328 31.258 122.678 1.00 98.65 355 LEU A CA 1
ATOM 2647 C C . LEU A 1 355 ? 46.407 30.561 123.505 1.00 100.00 355 LEU A C 1
ATOM 2648 O O . LEU A 1 355 ? 46.306 29.425 123.980 1.00 100.00 355 LEU A O 1
ATOM 2653 N N . ASP A 1 356 ? 47.458 31.374 123.634 1.00 100.00 356 ASP A N 1
ATOM 2654 C CA . ASP A 1 356 ? 48.737 30.988 124.210 1.00 100.00 356 ASP A CA 1
ATOM 2655 C C . ASP A 1 356 ? 49.374 32.244 124.833 1.00 100.00 356 ASP A C 1
ATOM 2656 O O . ASP A 1 356 ? 50.128 32.974 124.182 1.00 100.00 356 ASP A O 1
ATOM 2661 N N . ALA A 1 357 ? 49.061 32.531 126.107 1.00 99.01 357 ALA A N 1
ATOM 2662 C CA . ALA A 1 357 ? 49.549 33.719 126.812 1.00 97.91 357 ALA A CA 1
ATOM 2663 C C . ALA A 1 357 ? 51.004 33.693 127.265 1.00 96.54 357 ALA A C 1
ATOM 2664 O O . ALA A 1 357 ? 51.602 34.766 127.330 1.00 94.43 357 ALA A O 1
#

Foldseek 3Di:
DPDKWKFWWAFALVLDTDIDMDDADDQAQQKFKWFWQWFWDDCVSLCLSNPPVVQHDPRAADTFLTWTFGQDHHNHDDVDDGGFTKTFGFFFDAPCPDPCNVVLNRLPGPGTATQARGADPVGHGHYHRRIRIHMGRNQGMGGQDDVDDSLFSRLCRFLQQQQLVCCVVVVVLAAPFEEEEEDDASNSLNNLQSNVLSHYQYEYEAADCPCVCVCCVVSNHDYYYHLPPVVVLVVLQARHQEYAAEDQEADACASVLRSHHAAHEYEYEHHHVDDYDDDPVVCVVRVYYYYYDDGGGVVSSNVRSVSCVVSVDGQDEDEDESVCVVVVSVCSVVVVGSRIYMYRPVSDDDDD

Secondary structure (DSSP, 8-state):
---EEEEEEE-STT--EEEEEEEPPP--TTEEEEEEEEEEE-HHHHHHHT-TTT---SSB----EEEEEEEEE-SS--S--TT-EEEE-SEEE--SSSHHHHTT-GGG-TT-EETTTSB-TTSPBP--SSBS-EEEEGGGEEEPPSS--HHHHTGGGTHHHHHHHHHHHTSTTSTT-EEEEE--SHHHHHHHHHHHHHT-EEEEEESSTTHHIIIIIIS--S-EEETT-HHHHHHSTTTEEEEEE---S---SHHHHTTEEEEEEEEE-S--SS-----HHHHHHHT-EEEE--S--HHHHHHHHHHHHHTT----EEEEEGGGHHHHHHHHHTT-SSSEEEEETTS-----